Protein AF-A0A372QDY2-F1 (afdb_monomer)

Foldseek 3Di:
DVVVVVVVVVVVVVVVVPDDDDDDDDDDDPDDDPPDQFDWDADPNEIHHPDPDLVVLLVVLLVLVCVVVVVVLPDLDDLQVLLCCQAVPSLVVSLVRCLVFLDDLVSLCVSCVVVLVSSCVSVVHDPPPDPVQCCDCVRRNRPRSVVVNLVSLLVVLVVLCPDPDPSNVVLVVLLLLLCLLLLPQAALQQDDLVSLVLCSVVCRVGVSSSSSNSCVVVVNGDDDDPVCRCVRHHDDDADWLCVLCVVVVNSNLSNVQSPAPQDRGTHLCVQADPVRDGHDPLRVCVSSVHDSDDDPDPNVPSVVSSVVVSVVVVVVVVVVVVVVVVVPPPDPPPPPDDD

Radius of gyration: 28.82 Å; Cα contacts (8 Å, |Δi|>4): 268; chains: 1; bounding box: 53×80×108 Å

Mean predicted aligned error: 14.13 Å

Structure (mmCIF, N/CA/C/O backbone):
data_AF-A0A372QDY2-F1
#
_entry.id   AF-A0A372QDY2-F1
#
loop_
_atom_site.group_PDB
_atom_site.id
_atom_site.type_symbol
_atom_site.label_atom_id
_atom_site.label_alt_id
_atom_site.label_comp_id
_atom_site.label_asym_id
_atom_site.label_entity_id
_atom_site.label_seq_id
_atom_site.pdbx_PDB_ins_code
_atom_site.Cartn_x
_atom_site.Cartn_y
_atom_site.Cartn_z
_atom_site.occupancy
_atom_site.B_iso_or_equiv
_atom_site.auth_seq_id
_atom_site.auth_comp_id
_atom_site.auth_asym_id
_atom_site.auth_atom_id
_atom_site.pdbx_PDB_model_num
ATOM 1 N N . MET A 1 1 ? -15.564 9.686 -6.111 1.00 36.00 1 MET A N 1
ATOM 2 C CA . MET A 1 1 ? -16.030 10.503 -7.254 1.00 36.00 1 MET A CA 1
ATOM 3 C C . MET A 1 1 ? -15.738 11.992 -7.037 1.00 36.00 1 MET A C 1
ATOM 5 O O . MET A 1 1 ? -15.218 12.622 -7.943 1.00 36.00 1 MET A O 1
ATOM 9 N N . GLU A 1 2 ? -15.960 12.540 -5.837 1.00 33.31 2 GLU A N 1
ATOM 10 C CA . GLU A 1 2 ? -15.729 13.972 -5.541 1.00 33.31 2 GLU A CA 1
ATOM 11 C C . GLU A 1 2 ? -14.251 14.390 -5.441 1.00 33.31 2 GLU A C 1
ATOM 13 O O . GLU A 1 2 ? -13.897 15.482 -5.861 1.00 33.31 2 GLU A O 1
ATOM 18 N N . VAL A 1 3 ? -13.354 13.509 -4.982 1.00 36.38 3 VAL A N 1
ATOM 19 C CA . VAL A 1 3 ? -11.916 13.829 -4.813 1.00 36.38 3 VAL A CA 1
ATOM 20 C C . VAL A 1 3 ? -11.204 14.160 -6.136 1.00 36.38 3 VAL A C 1
ATOM 22 O O . VAL A 1 3 ? -10.220 14.890 -6.143 1.00 36.38 3 VAL A O 1
ATOM 25 N N . LEU A 1 4 ? -11.697 13.647 -7.265 1.00 37.78 4 LEU A N 1
ATOM 26 C CA . LEU A 1 4 ? -11.090 13.884 -8.580 1.00 37.78 4 LEU A CA 1
ATOM 27 C C . LEU A 1 4 ? -11.603 15.156 -9.254 1.00 37.78 4 LEU A C 1
ATOM 29 O O . LEU A 1 4 ? -10.812 15.821 -9.911 1.00 37.78 4 LEU A O 1
ATOM 33 N N . LYS A 1 5 ? -12.859 15.553 -8.995 1.00 36.62 5 LYS A N 1
ATOM 34 C CA . LYS A 1 5 ? -13.378 16.874 -9.391 1.00 36.62 5 LYS A CA 1
ATOM 35 C C . LYS A 1 5 ? -12.567 18.012 -8.755 1.00 36.62 5 LYS A C 1
ATOM 37 O O . LYS A 1 5 ? -12.395 19.066 -9.348 1.00 36.62 5 LYS A O 1
ATOM 42 N N . VAL A 1 6 ? -12.013 17.781 -7.561 1.00 44.03 6 VAL A N 1
ATOM 43 C CA . VAL A 1 6 ? -11.164 18.761 -6.862 1.00 44.03 6 VAL A CA 1
ATOM 44 C C . VAL A 1 6 ? -9.790 18.926 -7.519 1.00 44.03 6 VAL A C 1
ATOM 46 O O . VAL A 1 6 ? -9.275 20.037 -7.550 1.00 44.03 6 VAL A O 1
ATOM 49 N N . LEU A 1 7 ? -9.197 17.862 -8.074 1.00 37.62 7 LEU A N 1
ATOM 50 C CA . LEU A 1 7 ? -7.920 17.979 -8.795 1.00 37.62 7 LEU A CA 1
ATOM 51 C C . LEU A 1 7 ? -8.075 18.740 -10.119 1.00 37.62 7 LEU A C 1
ATOM 53 O O . LEU A 1 7 ? -7.146 19.421 -10.537 1.00 37.62 7 LEU A O 1
ATOM 57 N N . GLU A 1 8 ? -9.250 18.658 -10.740 1.00 36.97 8 GLU A N 1
ATOM 58 C CA . GLU A 1 8 ? -9.595 19.401 -11.955 1.00 36.97 8 GLU A CA 1
ATOM 59 C C . GLU A 1 8 ? -9.795 20.902 -11.662 1.00 36.97 8 GLU A C 1
ATOM 61 O O . GLU A 1 8 ? -9.267 21.748 -12.378 1.00 36.97 8 GLU A O 1
ATOM 66 N N . ASN A 1 9 ? -10.435 21.246 -10.535 1.00 35.06 9 ASN A N 1
ATOM 67 C CA . ASN A 1 9 ? -10.623 22.643 -10.116 1.00 35.06 9 ASN A CA 1
ATOM 68 C C . ASN A 1 9 ? -9.312 23.363 -9.750 1.00 35.06 9 ASN A C 1
ATOM 70 O O . ASN A 1 9 ? -9.185 24.552 -10.023 1.00 35.06 9 ASN A O 1
ATOM 74 N N . ILE A 1 10 ? -8.330 22.657 -9.176 1.00 41.69 10 ILE A N 1
ATOM 75 C CA . ILE A 1 10 ? -7.024 23.248 -8.820 1.00 41.69 10 ILE A CA 1
ATOM 76 C C . ILE A 1 10 ? -6.205 23.606 -10.072 1.00 41.69 10 ILE A C 1
ATOM 78 O O . ILE A 1 10 ? -5.430 24.558 -10.042 1.00 41.69 10 ILE A O 1
ATOM 82 N N . ASN A 1 11 ? -6.374 22.876 -11.179 1.00 37.31 11 ASN A N 1
ATOM 83 C CA . ASN A 1 11 ? -5.703 23.218 -12.435 1.00 37.31 11 ASN A CA 1
ATOM 84 C C . ASN A 1 11 ? -6.363 24.426 -13.119 1.00 37.31 11 ASN A C 1
ATOM 86 O O . ASN A 1 11 ? -5.655 25.322 -13.564 1.00 37.31 11 ASN A O 1
ATOM 90 N N . ASN A 1 12 ? -7.696 24.508 -13.103 1.00 35.00 12 ASN A N 1
ATOM 91 C CA . ASN A 1 12 ? -8.427 25.620 -13.722 1.00 35.00 12 ASN A CA 1
ATOM 92 C C . ASN A 1 12 ? -8.215 26.973 -13.008 1.00 35.00 12 ASN A C 1
ATOM 94 O O . ASN A 1 12 ? -8.247 28.016 -13.656 1.00 35.00 12 ASN A O 1
ATOM 98 N N . GLU A 1 13 ? -7.969 26.986 -11.691 1.00 36.56 13 GLU A N 1
ATOM 99 C CA . GLU A 1 13 ? -7.609 28.221 -10.965 1.00 36.56 13 GLU A CA 1
ATOM 100 C C . GLU A 1 13 ? -6.207 28.746 -11.323 1.00 36.56 13 GLU A C 1
ATOM 102 O O . GLU A 1 13 ? -5.966 29.947 -11.221 1.00 36.56 13 GLU A O 1
ATOM 107 N N . ASN A 1 14 ? -5.291 27.883 -11.777 1.00 37.94 14 ASN A N 1
ATOM 108 C CA . ASN A 1 14 ? -3.950 28.305 -12.191 1.00 37.94 14 ASN A CA 1
ATOM 109 C C . ASN A 1 14 ? -3.925 28.872 -13.619 1.00 37.94 14 ASN A C 1
ATOM 111 O O . ASN A 1 14 ? -3.136 29.775 -13.887 1.00 37.94 14 ASN A O 1
ATOM 115 N N . ASP A 1 15 ? -4.805 28.405 -14.508 1.00 34.81 15 ASP A N 1
ATOM 116 C CA . ASP A 1 15 ? -4.880 28.903 -15.889 1.00 34.81 15 ASP A CA 1
ATOM 117 C C . ASP A 1 15 ? -5.557 30.284 -15.981 1.00 34.81 15 ASP A C 1
ATOM 119 O O . ASP A 1 15 ? -5.163 31.117 -16.796 1.00 34.81 15 ASP A O 1
ATOM 123 N N . ASN A 1 16 ? -6.503 30.590 -15.084 1.00 30.69 16 ASN A N 1
ATOM 124 C CA . ASN A 1 16 ? -7.193 31.889 -15.059 1.00 30.69 16 ASN A CA 1
ATOM 125 C C . ASN A 1 16 ? -6.349 33.050 -14.497 1.00 30.69 16 ASN A C 1
ATOM 127 O O . ASN A 1 16 ? -6.719 34.208 -14.679 1.00 30.69 16 ASN A O 1
ATOM 131 N N . ASN A 1 17 ? -5.211 32.774 -13.852 1.00 33.31 17 ASN A N 1
ATOM 132 C CA . ASN A 1 17 ? -4.333 33.810 -13.291 1.00 33.31 17 ASN A CA 1
ATOM 133 C C . ASN A 1 17 ? -3.268 34.327 -14.278 1.00 33.31 17 ASN A C 1
ATOM 135 O O . ASN A 1 17 ? -2.552 35.268 -13.951 1.00 33.31 17 ASN A O 1
ATOM 139 N N . ASN A 1 18 ? -3.177 33.766 -15.491 1.00 31.34 18 ASN A N 1
ATOM 140 C CA . ASN A 1 18 ? -2.202 34.174 -16.513 1.00 31.34 18 ASN A CA 1
ATOM 141 C C . ASN A 1 18 ? -2.787 35.095 -17.600 1.00 31.34 18 ASN A C 1
ATOM 143 O O . ASN A 1 18 ? -2.214 35.233 -18.680 1.00 31.34 18 ASN A O 1
ATOM 147 N N . SER A 1 19 ? -3.939 35.725 -17.365 1.00 29.92 19 SER A N 1
ATOM 148 C CA . SER A 1 19 ? -4.557 36.637 -18.338 1.00 29.92 19 SER A CA 1
ATOM 149 C C . SER A 1 19 ? -5.257 37.814 -17.667 1.00 29.92 19 SER A C 1
ATOM 151 O O . SER A 1 19 ? -6.456 37.994 -17.845 1.00 29.92 19 SER A O 1
ATOM 153 N N . ILE A 1 20 ? -4.517 38.624 -16.901 1.00 29.64 20 ILE A N 1
ATOM 154 C CA . ILE A 1 20 ? -4.926 39.999 -16.578 1.00 29.64 20 ILE A CA 1
ATOM 155 C C . ILE A 1 20 ? -3.713 40.934 -16.717 1.00 29.64 20 ILE A C 1
ATOM 157 O O . ILE A 1 20 ? -2.690 40.770 -16.059 1.00 29.64 20 ILE A O 1
ATOM 161 N N . ASP A 1 21 ? -3.892 41.860 -17.652 1.00 27.62 21 ASP A N 1
ATOM 162 C CA . ASP A 1 21 ? -3.109 42.997 -18.136 1.00 27.62 21 ASP A CA 1
ATOM 163 C C . ASP A 1 21 ? -1.957 43.592 -17.302 1.00 27.62 21 ASP A C 1
ATOM 165 O O . ASP A 1 21 ? -2.091 43.985 -16.145 1.00 27.62 21 ASP A O 1
ATOM 169 N N . ASN A 1 22 ? -0.852 43.827 -18.021 1.00 32.62 22 ASN A N 1
ATOM 170 C CA . ASN A 1 22 ? 0.170 44.828 -17.719 1.00 32.62 22 ASN A CA 1
ATOM 171 C C . ASN A 1 22 ? -0.408 46.249 -17.856 1.00 32.62 22 ASN A C 1
ATOM 173 O O . ASN A 1 22 ? -0.855 46.596 -18.952 1.00 32.62 22 ASN A O 1
ATOM 177 N N . ARG A 1 23 ? -0.301 47.084 -16.808 1.00 27.11 23 ARG A N 1
ATOM 178 C CA . ARG A 1 23 ? -0.096 48.552 -16.882 1.00 27.11 23 ARG A CA 1
ATOM 179 C C . ARG A 1 23 ? 0.180 49.163 -15.494 1.00 27.11 23 ARG A C 1
ATOM 181 O O . ARG A 1 23 ? -0.669 49.117 -14.615 1.00 27.11 23 ARG A O 1
ATOM 188 N N . ASP A 1 24 ? 1.379 49.734 -15.380 1.00 28.03 24 ASP A N 1
ATOM 189 C CA . ASP A 1 24 ? 1.814 50.928 -14.632 1.00 28.03 24 ASP A CA 1
ATOM 190 C C . ASP A 1 24 ? 1.395 51.140 -13.158 1.00 28.03 24 ASP A C 1
ATOM 192 O O . ASP A 1 24 ? 0.295 51.609 -12.872 1.00 28.03 24 ASP A O 1
ATOM 196 N N . ASN A 1 25 ? 2.341 50.983 -12.219 1.00 25.52 25 ASN A N 1
ATOM 197 C CA . ASN A 1 25 ? 3.100 52.093 -11.598 1.00 25.52 25 ASN A CA 1
ATOM 198 C C . ASN A 1 25 ? 3.841 51.656 -10.319 1.00 25.52 25 ASN A C 1
ATOM 200 O O . ASN A 1 25 ? 3.307 50.939 -9.477 1.00 25.52 25 ASN A O 1
ATOM 204 N N . ASN A 1 26 ? 5.080 52.137 -10.202 1.00 30.44 26 ASN A N 1
ATOM 205 C CA . ASN A 1 26 ? 5.959 52.013 -9.042 1.00 30.44 26 ASN A CA 1
ATOM 206 C C . ASN A 1 26 ? 5.397 52.775 -7.832 1.00 30.44 26 ASN A C 1
ATOM 208 O O . ASN A 1 26 ? 4.958 53.911 -7.989 1.00 30.44 26 ASN A O 1
ATOM 212 N N . ASP A 1 27 ? 5.451 52.171 -6.646 1.00 28.36 27 ASP A N 1
ATOM 213 C CA . ASP A 1 27 ? 6.265 52.629 -5.509 1.00 28.36 27 ASP A CA 1
ATOM 214 C C . ASP A 1 27 ? 5.803 51.968 -4.197 1.00 28.36 27 ASP A C 1
ATOM 216 O O . ASP A 1 27 ? 4.614 51.782 -3.942 1.00 28.36 27 ASP A O 1
ATOM 220 N N . SER A 1 28 ? 6.794 51.707 -3.341 1.00 28.72 28 SER A N 1
ATOM 221 C CA . SER A 1 28 ? 6.749 51.298 -1.926 1.00 28.72 28 SER A CA 1
ATOM 222 C C . SER A 1 28 ? 6.390 49.844 -1.561 1.00 28.72 28 SER A C 1
ATOM 224 O O . SER A 1 28 ? 5.331 49.318 -1.880 1.00 28.72 28 SER A O 1
ATOM 226 N N . ASP A 1 29 ? 7.322 49.275 -0.785 1.00 27.81 29 ASP A N 1
ATOM 227 C CA . ASP A 1 29 ? 7.209 48.133 0.132 1.00 27.81 29 ASP A CA 1
ATOM 228 C C . ASP A 1 29 ? 7.554 46.735 -0.417 1.00 27.81 29 ASP A C 1
ATOM 230 O O . ASP A 1 29 ? 6.773 45.784 -0.385 1.00 27.81 29 ASP A O 1
ATOM 234 N N . GLU A 1 30 ? 8.825 46.574 -0.811 1.00 32.16 30 GLU A N 1
ATOM 235 C CA . GLU A 1 30 ? 9.528 45.285 -0.721 1.00 32.16 30 GLU A CA 1
ATOM 236 C C . GLU A 1 30 ? 9.701 44.884 0.758 1.00 32.16 30 GLU A C 1
ATOM 238 O O . GLU A 1 30 ? 10.777 45.018 1.341 1.00 32.16 30 GLU A O 1
ATOM 243 N N . GLU A 1 31 ? 8.648 44.360 1.387 1.00 30.73 31 GLU A N 1
ATOM 244 C CA . GLU A 1 31 ? 8.760 43.711 2.694 1.00 30.73 31 GLU A CA 1
ATOM 245 C C . GLU A 1 31 ? 8.265 42.258 2.635 1.00 30.73 31 GLU A C 1
ATOM 247 O O . GLU A 1 31 ? 7.088 41.945 2.757 1.00 30.73 31 GLU A O 1
ATOM 252 N N . ASN A 1 32 ? 9.226 41.351 2.427 1.00 35.34 32 ASN A N 1
ATOM 253 C CA . ASN A 1 32 ? 9.264 39.986 2.963 1.00 35.34 32 ASN A CA 1
ATOM 254 C C . ASN A 1 32 ? 7.942 39.198 3.041 1.00 35.34 32 ASN A C 1
ATOM 256 O O . ASN A 1 32 ? 7.563 38.747 4.120 1.00 35.34 32 ASN A O 1
ATOM 260 N N . ASP A 1 33 ? 7.348 38.843 1.901 1.00 33.81 33 ASP A N 1
ATOM 261 C CA . ASP A 1 33 ? 6.345 37.772 1.861 1.00 33.81 33 ASP A CA 1
ATOM 262 C C . ASP A 1 33 ? 6.901 36.512 1.190 1.00 33.81 33 ASP A C 1
ATOM 264 O O . ASP A 1 33 ? 6.526 36.069 0.103 1.00 33.81 33 ASP A O 1
ATOM 268 N N . LYS A 1 34 ? 7.823 35.862 1.909 1.00 35.59 34 LYS A N 1
ATOM 269 C CA . LYS A 1 34 ? 8.139 34.445 1.702 1.00 35.59 34 LYS A CA 1
ATOM 270 C C . LYS A 1 34 ? 6.960 33.622 2.231 1.00 35.59 34 LYS A C 1
ATOM 272 O O . LYS A 1 34 ? 7.060 32.964 3.266 1.00 35.59 34 LYS A O 1
ATOM 277 N N . ILE A 1 35 ? 5.829 33.695 1.528 1.00 37.72 35 ILE A N 1
ATOM 278 C CA . ILE A 1 35 ? 4.586 33.001 1.863 1.00 37.72 35 ILE A CA 1
ATOM 279 C C . ILE A 1 35 ? 4.891 31.507 1.998 1.00 37.72 35 ILE A C 1
ATOM 281 O O . ILE A 1 35 ? 5.307 30.812 1.071 1.00 37.72 35 ILE A O 1
ATOM 285 N N . SER A 1 36 ? 4.736 31.024 3.225 1.00 38.69 36 SER A N 1
ATOM 286 C CA . SER A 1 36 ? 4.994 29.655 3.648 1.00 38.69 36 SER A CA 1
ATOM 287 C C . SER A 1 36 ? 4.149 28.662 2.838 1.00 38.69 36 SER A C 1
ATOM 289 O O . SER A 1 36 ? 2.954 28.496 3.086 1.00 38.69 36 SER A O 1
ATOM 291 N N . TYR A 1 37 ? 4.771 27.957 1.886 1.00 46.09 37 TYR A N 1
ATOM 292 C CA . TYR A 1 37 ? 4.180 26.889 1.057 1.00 46.09 37 TYR A CA 1
ATOM 293 C C . TYR A 1 37 ? 3.819 25.610 1.854 1.00 46.09 37 TYR A C 1
ATOM 295 O O . TYR A 1 37 ? 4.140 24.487 1.464 1.00 46.09 37 TYR A O 1
ATOM 303 N N . ASN A 1 38 ? 3.158 25.739 3.005 1.00 57.06 38 ASN A N 1
ATOM 304 C CA . ASN A 1 38 ? 2.716 24.610 3.831 1.00 57.06 38 ASN A CA 1
ATOM 305 C C . ASN A 1 38 ? 1.241 24.730 4.242 1.00 57.06 38 ASN A C 1
ATOM 307 O O . ASN A 1 38 ? 0.842 24.227 5.294 1.00 57.06 38 ASN A O 1
ATOM 311 N N . LYS A 1 39 ? 0.424 25.405 3.424 1.00 69.62 39 LYS A N 1
ATOM 312 C CA . LYS A 1 39 ? -1.024 25.487 3.628 1.00 69.62 39 LYS A CA 1
ATOM 313 C C . LYS A 1 39 ? -1.660 24.152 3.237 1.00 69.62 39 LYS A C 1
ATOM 315 O O . LYS A 1 39 ? -1.477 23.663 2.125 1.00 69.62 39 LYS A O 1
ATOM 320 N N . GLU A 1 40 ? -2.367 23.535 4.178 1.00 74.69 40 GLU A N 1
ATOM 321 C CA . GLU A 1 40 ? -3.131 22.314 3.924 1.00 74.69 40 GLU A CA 1
ATOM 322 C C . GLU A 1 40 ? -4.592 22.666 3.679 1.00 74.69 40 GLU A C 1
ATOM 324 O O . GLU A 1 40 ? -5.195 23.429 4.435 1.00 74.69 40 GLU A O 1
ATOM 329 N N . ILE A 1 41 ? -5.174 22.067 2.651 1.00 80.19 41 ILE A N 1
ATOM 330 C CA . ILE A 1 41 ? -6.581 22.230 2.311 1.00 80.19 41 ILE A CA 1
ATOM 331 C C . ILE A 1 41 ? -7.335 21.052 2.915 1.00 80.19 41 ILE A C 1
ATOM 333 O O . ILE A 1 41 ? -6.995 19.888 2.690 1.00 80.19 41 ILE A O 1
ATOM 337 N N . ARG A 1 42 ? -8.363 21.341 3.713 1.00 81.94 42 ARG A N 1
ATOM 338 C CA . ARG A 1 42 ? -9.278 20.320 4.223 1.00 81.94 42 ARG A CA 1
ATOM 339 C C . ARG A 1 42 ? -10.498 20.272 3.320 1.00 81.94 42 ARG A C 1
ATOM 341 O O . ARG A 1 42 ? -11.204 21.264 3.203 1.00 81.94 42 ARG A O 1
ATOM 348 N N . TYR A 1 43 ? -10.786 19.105 2.764 1.00 79.38 43 TYR A N 1
ATOM 349 C CA . TYR A 1 43 ? -11.973 18.886 1.949 1.00 79.38 43 TYR A CA 1
ATOM 350 C C . TYR A 1 43 ? -12.630 17.564 2.339 1.00 79.38 43 TYR A C 1
ATOM 352 O O . TYR A 1 43 ? -11.968 16.527 2.378 1.00 79.38 43 TYR A O 1
ATOM 360 N N . LEU A 1 44 ? -13.914 17.618 2.711 1.00 79.38 44 LEU A N 1
ATOM 361 C CA . LEU A 1 44 ? -14.715 16.467 3.162 1.00 79.38 44 LEU A CA 1
ATOM 362 C C . LEU A 1 44 ? -14.035 15.608 4.249 1.00 79.38 44 LEU A C 1
ATOM 364 O O . LEU A 1 44 ? -14.149 14.393 4.285 1.00 79.38 44 LEU A O 1
ATOM 368 N N . GLY A 1 45 ? -13.270 16.230 5.150 1.00 69.38 45 GLY A N 1
ATOM 369 C CA . GLY A 1 45 ? -12.544 15.504 6.201 1.00 69.38 45 GLY A CA 1
ATOM 370 C C . GLY A 1 45 ? -11.244 14.822 5.750 1.00 69.38 45 GLY A C 1
ATOM 371 O O . GLY A 1 45 ? -10.500 14.348 6.608 1.00 69.38 45 GLY A O 1
ATOM 372 N N . CYS A 1 46 ? -10.921 14.855 4.457 1.00 71.56 46 CYS A N 1
ATOM 373 C CA . CYS A 1 46 ? -9.594 14.557 3.928 1.00 71.56 46 CYS A CA 1
ATOM 374 C C . CYS A 1 46 ? -8.715 15.816 3.954 1.00 71.56 46 CYS A C 1
ATOM 376 O O . CYS A 1 46 ? -9.208 16.943 3.870 1.00 71.56 46 CYS A O 1
ATOM 378 N N . TYR A 1 47 ? -7.403 15.625 4.086 1.00 74.81 47 TYR A N 1
ATOM 379 C CA . TYR A 1 47 ? -6.428 16.713 4.122 1.00 74.81 47 TYR A CA 1
ATOM 380 C C . TYR A 1 47 ? -5.472 16.585 2.945 1.00 74.81 47 TYR A C 1
ATOM 382 O O . TYR A 1 47 ? -4.850 15.539 2.765 1.00 74.81 47 TYR A O 1
ATOM 390 N N . PHE A 1 48 ? -5.343 17.667 2.191 1.00 74.06 48 PHE A N 1
ATOM 391 C CA . PHE A 1 48 ? -4.493 17.777 1.019 1.00 74.06 48 PHE A CA 1
ATOM 392 C C . PHE A 1 48 ? -3.389 18.785 1.299 1.00 74.06 48 PHE A C 1
ATOM 394 O O . PHE A 1 48 ? -3.624 19.852 1.863 1.00 74.06 48 PHE A O 1
ATOM 401 N N . SER A 1 49 ? -2.169 18.432 0.931 1.00 74.44 49 SER A N 1
ATOM 402 C CA . SER A 1 49 ? -0.998 19.269 1.137 1.00 74.44 49 SER A CA 1
ATOM 403 C C . SER A 1 49 ? -0.048 19.085 -0.033 1.00 74.44 49 SER A C 1
ATOM 405 O O . SER A 1 49 ? 0.139 17.961 -0.496 1.00 74.44 49 SER A O 1
ATOM 407 N N . SER A 1 50 ? 0.567 20.180 -0.488 1.00 67.69 50 SER A N 1
ATOM 408 C CA . SER A 1 50 ? 1.564 20.144 -1.570 1.00 67.69 50 SER A CA 1
ATOM 409 C C . SER A 1 50 ? 2.742 19.219 -1.216 1.00 67.69 50 SER A C 1
ATOM 411 O O . SER A 1 50 ? 3.233 18.458 -2.046 1.00 67.69 50 SER A O 1
ATOM 413 N N . SER A 1 51 ? 3.113 19.165 0.069 1.00 64.56 51 SER A N 1
ATOM 414 C CA . SER A 1 51 ? 4.031 18.155 0.601 1.00 64.56 51 SER A CA 1
ATOM 415 C C . SER A 1 51 ? 3.273 16.978 1.228 1.00 64.56 51 SER A C 1
ATOM 417 O O . SER A 1 51 ? 2.563 17.143 2.221 1.00 64.56 51 SER A O 1
ATOM 419 N N . ASN A 1 52 ? 3.426 15.757 0.699 1.00 64.88 52 ASN A N 1
ATOM 420 C CA . ASN A 1 52 ? 2.820 14.559 1.299 1.00 64.88 52 ASN A CA 1
ATOM 421 C C . ASN A 1 52 ? 3.528 14.190 2.616 1.00 64.88 52 ASN A C 1
ATOM 423 O O . ASN A 1 52 ? 4.504 13.436 2.645 1.00 64.88 52 ASN A O 1
ATOM 427 N N . SER A 1 53 ? 3.043 14.717 3.740 1.00 73.56 53 SER A N 1
ATOM 428 C CA . SER A 1 53 ? 3.635 14.443 5.050 1.00 73.56 53 SER A CA 1
ATOM 429 C C . SER A 1 53 ? 3.003 13.214 5.716 1.00 73.56 53 SER A C 1
ATOM 431 O O . SER A 1 53 ? 2.197 13.315 6.642 1.00 73.56 53 SER A O 1
ATOM 433 N N . ARG A 1 54 ? 3.443 12.010 5.314 1.00 80.62 54 ARG A N 1
ATOM 434 C CA . ARG A 1 54 ? 3.035 10.716 5.919 1.00 80.62 54 ARG A CA 1
ATOM 435 C C . ARG A 1 54 ? 2.993 10.759 7.453 1.00 80.62 54 ARG A C 1
ATOM 437 O O . ARG A 1 54 ? 2.035 10.298 8.070 1.00 80.62 54 ARG A O 1
ATOM 444 N N . LYS A 1 55 ? 4.012 11.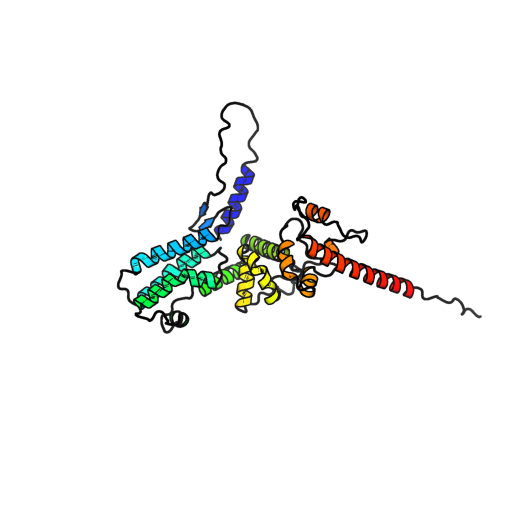365 8.077 1.00 84.12 55 LYS A N 1
ATOM 445 C CA . LYS A 1 55 ? 4.118 11.534 9.540 1.00 84.12 55 LYS A CA 1
ATOM 446 C C . LYS A 1 55 ? 2.924 12.291 10.135 1.00 84.12 55 LYS A C 1
ATOM 448 O O . LYS A 1 55 ? 2.433 11.921 11.200 1.00 84.12 55 LYS A O 1
ATOM 453 N N . ARG A 1 56 ? 2.446 13.336 9.457 1.00 84.38 56 ARG A N 1
ATOM 454 C CA . ARG A 1 56 ? 1.325 14.169 9.907 1.00 84.38 56 ARG A CA 1
ATOM 455 C C . ARG A 1 56 ? 0.013 13.397 9.817 1.00 84.38 56 ARG A C 1
ATOM 457 O O . ARG A 1 56 ? -0.757 13.406 10.773 1.00 84.38 56 ARG A O 1
ATOM 464 N N . SER A 1 57 ? -0.199 12.656 8.733 1.00 83.62 57 SER A N 1
ATOM 465 C CA . SER A 1 57 ? -1.380 11.801 8.572 1.00 83.62 57 SER A CA 1
ATOM 466 C C . SER A 1 57 ? -1.415 10.664 9.602 1.00 83.62 57 SER A C 1
ATOM 468 O O . SER A 1 57 ? -2.447 10.434 10.226 1.00 83.62 57 SER A O 1
ATOM 470 N N . ILE A 1 58 ? -0.267 10.046 9.907 1.00 88.88 58 ILE A N 1
ATOM 471 C CA . ILE A 1 58 ? -0.141 9.082 11.016 1.00 88.88 58 ILE A CA 1
ATOM 472 C C . ILE A 1 58 ? -0.501 9.738 12.358 1.00 88.88 58 ILE A C 1
ATOM 474 O O . ILE A 1 58 ? -1.261 9.168 13.140 1.00 88.88 58 ILE A O 1
ATOM 478 N N . LYS A 1 59 ? 0.001 10.952 12.634 1.00 90.38 59 LYS A N 1
ATOM 479 C CA . LYS A 1 59 ? -0.341 11.703 13.856 1.00 90.38 59 LYS A CA 1
ATOM 480 C C . LYS A 1 59 ? -1.845 11.991 13.946 1.00 90.38 59 LYS A C 1
ATOM 482 O O . LYS A 1 59 ? -2.416 11.891 15.025 1.00 90.38 59 LYS A O 1
ATOM 487 N N . ARG A 1 60 ? -2.507 12.296 12.827 1.00 88.56 60 ARG A N 1
ATOM 488 C CA . ARG A 1 60 ? -3.965 12.499 12.782 1.00 88.56 60 ARG A CA 1
ATOM 489 C C . ARG A 1 60 ? -4.734 11.237 13.146 1.00 88.56 60 ARG A C 1
ATOM 491 O O . ARG A 1 60 ? -5.628 11.315 13.982 1.00 88.56 60 ARG A O 1
ATOM 498 N N . ILE A 1 61 ? -4.368 10.091 12.572 1.00 91.12 61 ILE A N 1
ATOM 499 C CA . ILE A 1 61 ? -5.005 8.809 12.904 1.00 91.12 61 ILE A CA 1
ATOM 500 C C . ILE A 1 61 ? -4.832 8.506 14.394 1.00 91.12 61 ILE A C 1
ATOM 502 O O . ILE A 1 61 ? -5.810 8.186 15.064 1.00 91.12 61 ILE A O 1
ATOM 506 N N . LYS A 1 62 ? -3.625 8.707 14.943 1.00 94.00 62 LYS A N 1
ATOM 507 C CA . LYS A 1 62 ? -3.381 8.574 16.389 1.00 94.00 62 LYS A CA 1
ATOM 508 C C . LYS A 1 62 ? -4.312 9.464 17.210 1.00 94.00 62 LYS A C 1
ATOM 510 O O . LYS A 1 62 ? -4.961 8.969 18.122 1.00 94.00 62 LYS A O 1
ATOM 515 N N . ASN A 1 63 ? -4.457 10.735 16.838 1.00 93.25 63 ASN A N 1
ATOM 516 C CA . ASN A 1 63 ? -5.356 11.657 17.532 1.00 93.25 63 ASN A CA 1
ATOM 517 C C . ASN A 1 63 ? -6.831 11.224 17.447 1.00 93.25 63 ASN A C 1
ATOM 519 O O . ASN A 1 63 ? -7.570 11.403 18.411 1.00 93.25 63 ASN A O 1
ATOM 523 N N . ILE A 1 64 ? -7.281 10.676 16.312 1.00 92.56 64 ILE A N 1
ATOM 524 C CA . ILE A 1 64 ? -8.650 10.153 16.152 1.00 92.56 64 ILE A CA 1
ATOM 525 C C . ILE A 1 64 ? -8.870 8.965 17.090 1.00 92.56 64 ILE A C 1
ATOM 527 O O . ILE A 1 64 ? -9.866 8.933 17.813 1.00 92.56 64 ILE A O 1
ATOM 531 N N . ILE A 1 65 ? -7.921 8.026 17.111 1.00 94.31 65 ILE A N 1
ATOM 532 C CA . ILE A 1 65 ? -7.959 6.854 17.987 1.00 94.31 65 ILE A CA 1
ATOM 533 C C . ILE A 1 65 ? -7.959 7.294 19.456 1.00 94.31 65 ILE A C 1
ATOM 535 O O . ILE A 1 65 ? -8.824 6.879 20.217 1.00 94.31 65 ILE A O 1
ATOM 539 N N . GLU A 1 66 ? -7.058 8.184 19.867 1.00 94.75 66 GLU A N 1
ATOM 540 C CA . GLU A 1 66 ? -6.991 8.665 21.252 1.00 94.75 66 GLU A CA 1
ATOM 541 C C . GLU A 1 66 ? -8.269 9.386 21.688 1.00 94.75 66 GLU A C 1
ATOM 543 O O . GLU A 1 66 ? -8.806 9.091 22.756 1.00 94.75 66 GLU A O 1
ATOM 548 N N . LYS A 1 67 ? -8.811 10.274 20.844 1.00 94.38 67 LYS A N 1
ATOM 549 C CA . LYS A 1 67 ? -10.084 10.958 21.117 1.00 94.38 67 LYS A CA 1
ATOM 550 C C . LYS A 1 67 ? -11.243 9.980 21.291 1.00 94.38 67 LYS A C 1
ATOM 552 O O . LYS A 1 67 ? -12.115 10.229 22.116 1.00 94.38 67 LYS A O 1
ATOM 557 N N . PHE A 1 68 ? -11.246 8.878 20.543 1.00 93.69 68 PHE A N 1
ATOM 558 C CA . PHE A 1 68 ? -12.251 7.827 20.673 1.00 93.69 68 PHE A CA 1
ATOM 559 C C . PHE A 1 68 ? -12.061 6.984 21.944 1.00 93.69 68 PHE A C 1
ATOM 561 O O . PHE A 1 68 ? -13.032 6.681 22.632 1.00 93.69 68 PHE A O 1
ATOM 568 N N . LEU A 1 69 ? -10.819 6.634 22.297 1.00 92.75 69 LEU A N 1
ATOM 569 C CA . LEU A 1 69 ? -10.525 5.769 23.446 1.00 92.75 69 LEU A CA 1
ATOM 570 C C . LEU A 1 69 ? -10.646 6.488 24.799 1.00 92.75 69 LEU A C 1
ATOM 572 O O . LEU A 1 69 ? -11.027 5.860 25.785 1.00 92.75 69 LEU A O 1
ATOM 576 N N . ASN A 1 70 ? -10.339 7.786 24.875 1.00 92.44 70 ASN A N 1
ATOM 577 C CA . ASN A 1 70 ? -10.380 8.566 26.119 1.00 92.44 70 ASN A CA 1
ATOM 578 C C . ASN A 1 70 ? -11.713 8.479 26.892 1.00 92.44 70 ASN A C 1
ATOM 580 O O . ASN A 1 70 ? -11.665 8.186 28.089 1.00 92.44 70 ASN A O 1
ATOM 584 N N . PRO A 1 71 ? -12.893 8.680 26.271 1.00 91.31 71 PRO A N 1
ATOM 585 C CA . PRO A 1 71 ? -14.168 8.538 26.975 1.00 91.31 71 PRO A CA 1
ATOM 586 C C . PRO A 1 71 ? -14.496 7.084 27.338 1.00 91.31 71 PRO A C 1
ATOM 588 O O . PRO A 1 71 ? -15.197 6.853 28.317 1.00 91.31 71 PRO A O 1
ATOM 591 N N . ILE A 1 72 ? -13.999 6.106 26.575 1.00 89.94 72 ILE A N 1
ATOM 592 C CA . ILE A 1 72 ? -14.272 4.677 26.789 1.00 89.94 72 ILE A CA 1
ATOM 593 C C . ILE A 1 72 ? -13.472 4.136 27.976 1.00 89.94 72 ILE A C 1
ATOM 595 O O . ILE A 1 72 ? -14.000 3.366 28.767 1.00 89.94 72 ILE A O 1
ATOM 599 N N . ARG A 1 73 ? -12.220 4.581 28.150 1.00 88.12 73 ARG A N 1
ATOM 600 C CA . ARG A 1 73 ? -11.302 4.110 29.205 1.00 88.12 73 ARG A CA 1
ATOM 601 C C . ARG A 1 73 ? -11.863 4.170 30.623 1.00 88.12 73 ARG A C 1
ATOM 603 O O . ARG A 1 73 ? -11.449 3.379 31.459 1.00 88.12 73 ARG A O 1
ATOM 610 N N . ARG A 1 74 ? -12.743 5.132 30.904 1.00 85.94 74 ARG A N 1
ATOM 611 C CA . ARG A 1 74 ? -13.318 5.354 32.240 1.00 85.94 74 ARG A CA 1
ATOM 612 C C . ARG A 1 74 ? -14.726 4.778 32.395 1.00 85.94 74 ARG A C 1
ATOM 614 O O . ARG A 1 74 ? -15.287 4.869 33.479 1.00 85.94 74 ARG A O 1
ATOM 621 N N . LYS A 1 75 ? -15.321 4.243 31.326 1.00 86.44 75 LYS A N 1
ATOM 622 C CA . LYS A 1 75 ? -16.702 3.755 31.330 1.00 86.44 75 LYS A CA 1
ATOM 623 C C . LYS A 1 75 ? -16.734 2.238 31.458 1.00 86.44 75 LYS A C 1
ATOM 625 O O . LYS A 1 75 ? -15.974 1.539 30.795 1.00 86.44 75 LYS A O 1
ATOM 630 N N . HIS A 1 76 ? -17.674 1.736 32.252 1.00 82.88 76 HIS A N 1
ATOM 631 C CA . HIS A 1 76 ? -18.024 0.321 32.250 1.00 82.88 76 HIS A CA 1
ATOM 632 C C . HIS A 1 76 ? -18.878 0.032 31.014 1.00 82.88 76 HIS A C 1
ATOM 634 O O . HIS A 1 76 ? -20.024 0.465 30.926 1.00 82.88 76 HIS A O 1
ATOM 640 N N . ILE A 1 77 ? -18.291 -0.650 30.032 1.00 87.50 77 ILE A N 1
ATOM 641 C CA . ILE A 1 77 ? -18.945 -1.016 28.774 1.00 87.50 77 ILE A CA 1
ATOM 642 C C . ILE A 1 77 ? -18.882 -2.532 28.640 1.00 87.50 77 ILE A C 1
ATOM 644 O O . ILE A 1 77 ? -17.845 -3.139 28.892 1.00 87.50 77 ILE A O 1
ATOM 648 N N . THR A 1 78 ? -19.986 -3.151 28.232 1.00 88.69 78 THR A N 1
ATOM 649 C CA . THR A 1 78 ? -20.008 -4.593 27.967 1.00 88.69 78 THR A CA 1
ATOM 650 C C . THR A 1 78 ? -19.164 -4.938 26.738 1.00 88.69 78 THR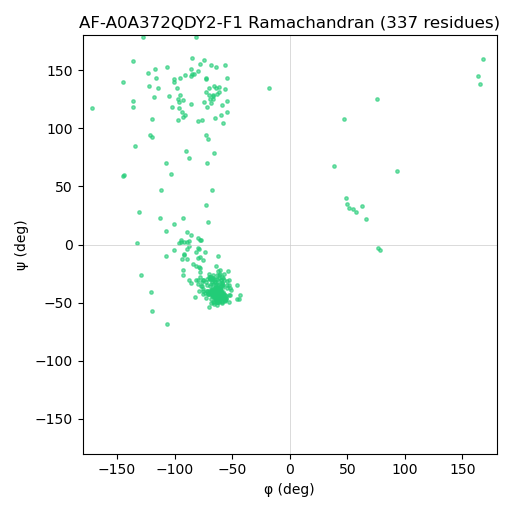 A C 1
ATOM 652 O O . THR A 1 78 ? -19.095 -4.155 25.787 1.00 88.69 78 THR A O 1
ATOM 655 N N . VAL A 1 79 ? -18.667 -6.167 26.694 1.00 87.88 79 VAL A N 1
ATOM 656 C CA . VAL A 1 79 ? -17.848 -6.714 25.603 1.00 87.88 79 VAL A CA 1
ATOM 657 C C . VAL A 1 79 ? -18.496 -6.558 24.209 1.00 87.88 79 VAL A C 1
ATOM 659 O O . VAL A 1 79 ? -17.838 -6.107 23.273 1.00 87.88 79 VAL A O 1
ATOM 662 N N . GLY A 1 80 ? -19.800 -6.824 24.068 1.00 89.00 80 GLY A N 1
ATOM 663 C CA . GLY A 1 80 ? -20.503 -6.667 22.783 1.00 89.00 80 GLY A CA 1
ATOM 664 C C . GLY A 1 80 ? -20.576 -5.213 22.298 1.00 89.00 80 GLY A C 1
ATOM 665 O O . GLY A 1 80 ? -20.241 -4.912 21.154 1.00 89.00 80 GLY A O 1
ATOM 666 N N . HIS A 1 81 ? -20.935 -4.280 23.188 1.00 91.38 81 HIS A N 1
ATOM 667 C CA . HIS A 1 81 ? -20.989 -2.851 22.860 1.00 91.38 81 HIS A CA 1
ATOM 668 C C . HIS A 1 81 ? -19.627 -2.284 22.426 1.00 91.38 81 HIS A C 1
ATOM 670 O O . HIS A 1 81 ? -19.581 -1.468 21.505 1.00 91.38 81 HIS A O 1
ATOM 676 N N . ILE A 1 82 ? -18.512 -2.703 23.043 1.00 91.50 82 ILE A N 1
ATOM 677 C CA . ILE A 1 82 ? -17.185 -2.225 22.623 1.00 91.50 82 ILE A CA 1
ATOM 678 C C . ILE A 1 82 ? -16.788 -2.780 21.250 1.00 91.50 82 ILE A C 1
ATOM 680 O O . ILE A 1 82 ? -16.286 -2.016 20.426 1.00 91.50 82 ILE A O 1
ATOM 684 N N . ALA A 1 83 ? -17.063 -4.059 20.971 1.00 92.12 83 ALA A N 1
ATOM 685 C CA . ALA A 1 83 ? -16.816 -4.651 19.657 1.00 92.12 83 ALA A CA 1
ATOM 686 C C . ALA A 1 83 ? -17.616 -3.920 18.564 1.00 92.12 83 ALA A C 1
ATOM 688 O O . ALA A 1 83 ? -17.048 -3.496 17.556 1.00 92.12 83 ALA A O 1
ATOM 689 N N . TYR A 1 84 ? -18.901 -3.654 18.821 1.00 93.25 84 TYR A N 1
ATOM 690 C CA . TYR A 1 84 ? -19.757 -2.885 17.919 1.00 93.25 84 TYR A CA 1
ATOM 691 C C . TYR A 1 84 ? -19.213 -1.474 17.656 1.00 93.25 84 TYR A C 1
ATOM 693 O O . TYR A 1 84 ? -19.061 -1.068 16.504 1.00 93.25 84 TYR A O 1
ATOM 701 N N . LEU A 1 85 ? -18.867 -0.727 18.712 1.00 93.06 85 LEU A N 1
ATOM 702 C CA . LEU A 1 85 ? -18.330 0.630 18.585 1.00 93.06 85 LEU A CA 1
ATOM 703 C C . LEU A 1 85 ? -17.002 0.658 17.814 1.00 93.06 85 LEU A C 1
ATOM 705 O O . LEU A 1 85 ? -16.763 1.571 17.023 1.00 93.06 85 LEU A O 1
ATOM 709 N N . ILE A 1 86 ? -16.130 -0.329 18.018 1.00 93.06 86 ILE A N 1
ATOM 710 C CA . ILE A 1 86 ? -14.874 -0.417 17.271 1.00 93.06 86 ILE A CA 1
ATOM 711 C C . ILE A 1 86 ? -15.157 -0.668 15.788 1.00 93.06 86 ILE A C 1
ATOM 713 O O . ILE A 1 86 ? -14.677 0.099 14.952 1.00 93.06 86 ILE A O 1
ATOM 717 N N . ASN A 1 87 ? -15.971 -1.673 15.468 1.00 93.31 87 ASN A N 1
ATOM 718 C CA . ASN A 1 87 ? -16.242 -2.078 14.089 1.00 93.31 87 ASN A CA 1
ATOM 719 C C . ASN A 1 87 ? -17.003 -1.011 13.300 1.00 93.31 87 ASN A C 1
ATOM 721 O O . ASN A 1 87 ? -16.583 -0.629 12.208 1.00 93.31 87 ASN A O 1
ATOM 725 N N . HIS A 1 88 ? -18.090 -0.488 13.866 1.00 91.69 88 HIS A N 1
ATOM 726 C CA . HIS A 1 88 ? -19.006 0.401 13.154 1.00 91.69 88 HIS A CA 1
ATOM 727 C C . HIS A 1 88 ? -18.709 1.891 13.340 1.00 91.69 88 HIS A C 1
ATOM 729 O O . HIS A 1 88 ? -19.260 2.707 12.610 1.00 91.69 88 HIS A O 1
ATOM 735 N N . VAL A 1 89 ? -17.850 2.291 14.285 1.00 92.56 89 VAL A N 1
ATOM 736 C CA . VAL A 1 89 ? -17.530 3.716 14.490 1.00 92.56 89 VAL A CA 1
ATOM 737 C C . VAL A 1 89 ? -16.051 3.994 14.284 1.00 92.56 89 VAL A C 1
ATOM 739 O O . VAL A 1 89 ? -15.702 4.843 13.462 1.00 92.56 89 VAL A O 1
ATOM 742 N N . LEU A 1 90 ? -15.169 3.316 15.021 1.00 93.50 90 LEU A N 1
ATOM 743 C CA . LEU A 1 90 ? -13.741 3.630 14.968 1.00 93.50 90 LEU A CA 1
ATOM 744 C C . LEU A 1 90 ? -13.119 3.218 13.633 1.00 93.50 90 LEU A C 1
ATOM 746 O O . LEU A 1 90 ? -12.494 4.052 12.978 1.00 93.50 90 LEU A O 1
ATOM 750 N N . ILE A 1 91 ? -13.295 1.956 13.234 1.00 93.06 91 ILE A N 1
ATOM 751 C CA . ILE A 1 91 ? -12.688 1.410 12.017 1.00 93.06 91 ILE A CA 1
ATOM 752 C C . ILE A 1 91 ? -13.193 2.174 10.798 1.00 93.06 91 ILE A C 1
ATOM 754 O O . ILE A 1 91 ? -12.366 2.666 10.039 1.00 93.06 91 ILE A O 1
ATOM 758 N N . LEU A 1 92 ? -14.506 2.395 10.662 1.00 90.81 92 LEU A N 1
ATOM 759 C CA . LEU A 1 92 ? -15.060 3.166 9.540 1.00 90.81 92 LEU A CA 1
ATOM 760 C C . LEU A 1 92 ? -14.448 4.570 9.426 1.00 90.81 92 LEU A C 1
ATOM 762 O O . LEU A 1 92 ? -14.023 4.978 8.346 1.00 90.81 92 LEU A O 1
ATOM 766 N N . ARG A 1 93 ? -14.337 5.306 10.542 1.00 91.69 93 ARG A N 1
ATOM 767 C CA . ARG A 1 93 ? -13.736 6.653 10.544 1.00 91.69 93 ARG A CA 1
ATOM 768 C C . ARG A 1 93 ? -12.262 6.629 10.159 1.00 91.69 93 ARG A C 1
ATOM 770 O O . ARG A 1 93 ? -11.801 7.493 9.417 1.00 91.69 93 ARG A O 1
ATOM 777 N N . VAL A 1 94 ? -11.513 5.668 10.691 1.00 91.44 94 VAL A N 1
ATOM 778 C CA . VAL A 1 94 ? -10.074 5.552 10.449 1.00 91.44 94 VAL A CA 1
ATOM 779 C C . VAL A 1 94 ? -9.795 5.117 9.011 1.00 91.44 94 VAL A C 1
ATOM 781 O O . VAL A 1 94 ? -8.937 5.712 8.362 1.00 91.44 94 VAL A O 1
ATOM 784 N N . VAL A 1 95 ? -10.554 4.149 8.496 1.00 90.00 95 VAL A N 1
ATOM 785 C CA . VAL A 1 95 ? -10.464 3.672 7.112 1.00 90.00 95 VAL A CA 1
ATOM 786 C C . VAL A 1 95 ? -10.770 4.803 6.134 1.00 90.00 95 VAL A C 1
ATOM 788 O O . VAL A 1 95 ? -10.009 5.015 5.194 1.00 90.00 95 VAL A O 1
ATOM 791 N N . TYR A 1 96 ? -11.807 5.598 6.404 1.00 89.00 96 TYR A N 1
ATOM 792 C CA . TYR A 1 96 ? -12.144 6.755 5.579 1.00 89.00 96 TYR A CA 1
ATOM 793 C C . TYR A 1 96 ? -10.994 7.771 5.485 1.00 89.00 96 TYR A C 1
ATOM 795 O O . TYR A 1 96 ? -10.593 8.176 4.395 1.00 89.00 96 TYR A O 1
ATOM 803 N N . VAL A 1 97 ? -10.404 8.151 6.624 1.00 86.50 97 VAL A N 1
ATOM 804 C CA . VAL A 1 97 ? -9.290 9.117 6.657 1.00 86.50 97 VAL A CA 1
ATOM 805 C C . VAL A 1 97 ? -8.020 8.546 6.020 1.00 86.50 97 VAL A C 1
ATOM 807 O O . VAL A 1 97 ? -7.239 9.287 5.422 1.00 86.50 97 VAL A O 1
ATOM 810 N N . ALA A 1 98 ? -7.806 7.236 6.132 1.00 87.00 98 ALA A N 1
ATOM 811 C CA . ALA A 1 98 ? -6.624 6.560 5.614 1.00 87.00 98 ALA A CA 1
ATOM 812 C C . ALA A 1 98 ? -6.760 6.075 4.162 1.00 87.00 98 ALA A C 1
ATOM 814 O O . ALA A 1 98 ? -5.804 5.503 3.645 1.00 87.00 98 ALA A O 1
ATOM 815 N N . GLN A 1 99 ? -7.886 6.324 3.482 1.00 83.62 99 GLN A N 1
ATOM 816 C CA . GLN A 1 99 ? -8.161 5.772 2.147 1.00 83.62 99 GLN A CA 1
ATOM 817 C C . GLN A 1 99 ? -7.056 6.075 1.113 1.00 83.62 99 GLN A C 1
ATOM 819 O O . GLN A 1 99 ? -6.748 5.234 0.272 1.00 83.62 99 GLN A O 1
ATOM 824 N N . LEU A 1 100 ? -6.416 7.251 1.206 1.00 79.88 100 LEU A N 1
ATOM 825 C CA . LEU A 1 100 ? -5.338 7.691 0.306 1.00 79.88 100 LEU A CA 1
ATOM 826 C C . LEU A 1 100 ? -3.923 7.386 0.833 1.00 79.88 100 LEU A C 1
ATOM 828 O O . LEU A 1 100 ? -2.935 7.787 0.218 1.00 79.88 100 LEU A O 1
ATOM 832 N N . MET A 1 101 ? -3.803 6.731 1.988 1.00 84.12 101 MET A N 1
ATOM 833 C CA . MET A 1 101 ? -2.522 6.455 2.630 1.00 84.12 101 MET A CA 1
ATOM 834 C C . MET A 1 101 ? -1.997 5.063 2.274 1.00 84.12 101 MET A C 1
ATOM 836 O O . MET A 1 101 ? -2.736 4.088 2.221 1.00 84.12 101 MET A O 1
ATOM 840 N N . THR A 1 102 ? -0.682 4.971 2.116 1.00 84.12 102 THR A N 1
ATOM 841 C CA . THR A 1 102 ? 0.062 3.750 1.768 1.00 84.12 102 THR A CA 1
ATOM 842 C C . THR A 1 102 ? 0.746 3.172 3.010 1.00 84.12 102 THR A C 1
ATOM 844 O O . THR A 1 102 ? 1.977 3.156 3.134 1.00 84.12 102 THR A O 1
ATOM 847 N N . LEU A 1 103 ? -0.044 2.816 4.023 1.00 86.12 103 LEU A N 1
ATOM 848 C CA . LEU A 1 103 ? 0.469 2.239 5.271 1.00 86.12 103 LEU A CA 1
ATOM 849 C C . LEU A 1 103 ? 0.703 0.734 5.115 1.00 86.12 103 LEU A C 1
ATOM 851 O O . LEU A 1 103 ? -0.003 0.062 4.381 1.00 86.12 103 LEU A O 1
ATOM 855 N N . SER A 1 104 ? 1.711 0.209 5.799 1.00 87.12 104 SER A N 1
ATOM 856 C CA . SER A 1 104 ? 1.947 -1.232 5.908 1.00 87.12 104 SER A CA 1
ATOM 857 C C . SER A 1 104 ? 1.115 -1.844 7.036 1.00 87.12 104 SER A C 1
ATOM 859 O O . SER A 1 104 ? 0.727 -1.151 7.980 1.00 87.12 104 SER A O 1
ATOM 861 N N . GLU A 1 105 ? 0.916 -3.158 6.987 1.00 89.50 105 GLU A N 1
ATOM 862 C CA . GLU A 1 105 ? 0.268 -3.931 8.053 1.00 89.50 105 GLU A CA 1
ATOM 863 C C . GLU A 1 105 ? 0.907 -3.684 9.430 1.00 89.50 105 GLU A C 1
ATOM 865 O O . GLU A 1 105 ? 0.218 -3.421 10.414 1.00 89.50 105 GLU A O 1
ATOM 870 N N . ASN A 1 106 ? 2.242 -3.652 9.499 1.00 89.38 106 ASN A N 1
ATOM 871 C CA . ASN A 1 106 ? 2.969 -3.387 10.743 1.00 89.38 106 ASN A CA 1
ATOM 872 C C . ASN A 1 106 ? 2.662 -1.998 11.317 1.00 89.38 106 ASN A C 1
ATOM 874 O O . ASN A 1 106 ? 2.488 -1.845 12.525 1.00 89.38 106 ASN A O 1
ATOM 878 N N . GLU A 1 107 ? 2.569 -0.974 10.466 1.00 90.50 107 GLU A N 1
ATOM 879 C CA . GLU A 1 107 ? 2.198 0.372 10.911 1.00 90.50 107 GLU A CA 1
ATOM 880 C C . GLU A 1 107 ? 0.755 0.415 11.425 1.00 90.50 107 GLU A C 1
ATOM 882 O O . GLU A 1 107 ? 0.492 1.078 12.430 1.00 90.50 107 GLU A O 1
ATOM 887 N N . TRP A 1 108 ? -0.164 -0.318 10.794 1.00 91.38 108 TRP A N 1
ATOM 888 C CA . TRP A 1 108 ? -1.543 -0.453 11.265 1.00 91.38 108 TRP A CA 1
ATOM 889 C C . TRP A 1 108 ? -1.638 -1.176 12.608 1.00 91.38 108 TRP A C 1
ATOM 891 O O . TRP A 1 108 ? -2.304 -0.682 13.521 1.00 91.38 108 TRP A O 1
ATOM 901 N N . ASN A 1 109 ? -0.903 -2.275 12.771 1.00 91.56 109 ASN A N 1
ATOM 902 C CA . ASN A 1 109 ? -0.811 -3.012 14.030 1.00 91.56 109 ASN A CA 1
ATOM 903 C C . ASN A 1 109 ? -0.285 -2.120 15.167 1.00 91.56 109 ASN A C 1
ATOM 905 O O . ASN A 1 109 ? -0.832 -2.117 16.275 1.00 91.56 109 ASN A O 1
ATOM 909 N N . LEU A 1 110 ? 0.720 -1.283 14.891 1.00 92.19 110 LEU A N 1
ATOM 910 C CA . LEU A 1 110 ? 1.221 -0.293 15.849 1.00 92.19 110 LEU A CA 1
ATOM 911 C C . LEU A 1 110 ? 0.185 0.797 16.168 1.00 92.19 110 LEU A C 1
ATOM 913 O O . LEU A 1 110 ? 0.044 1.184 17.329 1.00 92.19 110 LEU A O 1
ATOM 917 N N . LEU A 1 111 ? -0.559 1.281 15.169 1.00 93.38 111 LEU A N 1
ATOM 918 C CA . LEU A 1 111 ? -1.613 2.285 15.355 1.00 93.38 111 LEU A CA 1
ATOM 919 C C . LEU A 1 111 ? -2.784 1.768 16.199 1.00 93.38 111 LEU A C 1
ATOM 921 O O . LEU A 1 111 ? -3.303 2.513 17.030 1.00 93.38 111 LEU A O 1
ATOM 925 N N . PHE A 1 112 ? -3.173 0.503 16.027 1.00 93.50 112 PHE A N 1
ATOM 926 C CA . PHE A 1 112 ? -4.297 -0.116 16.738 1.00 93.50 112 PHE A CA 1
ATOM 927 C C . PHE A 1 112 ? -3.913 -0.826 18.038 1.00 93.50 112 PHE A C 1
ATOM 929 O O . PHE A 1 112 ? -4.790 -1.157 18.835 1.00 93.50 112 PHE A O 1
ATOM 936 N N . THR A 1 113 ? -2.622 -0.973 18.338 1.00 93.69 113 THR A N 1
ATOM 937 C CA . THR A 1 113 ? -2.133 -1.462 19.639 1.00 93.69 113 THR A CA 1
ATOM 938 C C . THR A 1 113 ? -2.856 -0.846 20.858 1.00 93.69 113 THR A C 1
ATOM 940 O O . THR A 1 113 ? -3.243 -1.608 21.749 1.00 93.69 113 THR A O 1
ATOM 943 N N . PRO A 1 114 ? -3.076 0.486 20.967 1.00 93.81 114 PRO A N 1
ATOM 944 C CA . PRO A 1 114 ? -3.826 1.061 22.090 1.00 93.81 114 PRO A CA 1
ATOM 945 C C . PRO A 1 114 ? -5.293 0.608 22.154 1.00 93.81 114 PRO A C 1
ATOM 947 O O . PRO A 1 114 ? -5.823 0.469 23.256 1.00 93.81 114 PRO A O 1
ATOM 950 N N . VAL A 1 115 ? -5.931 0.347 21.009 1.00 93.12 115 VAL A N 1
ATOM 951 C CA . VAL A 1 115 ? -7.310 -0.164 20.926 1.00 93.12 115 VAL A CA 1
ATOM 952 C C . VAL A 1 115 ? -7.356 -1.595 21.455 1.00 93.12 115 VAL A C 1
ATOM 954 O O . VAL A 1 115 ? -8.124 -1.888 22.364 1.00 93.12 115 VAL A O 1
ATOM 957 N N . ILE A 1 116 ? -6.461 -2.460 20.968 1.00 93.12 116 ILE A N 1
ATOM 958 C CA . ILE A 1 116 ? -6.369 -3.863 21.397 1.00 93.12 116 ILE A CA 1
ATOM 959 C C . ILE A 1 116 ? -6.079 -3.974 22.898 1.00 93.12 116 ILE A C 1
ATOM 961 O O . ILE A 1 116 ? -6.675 -4.799 23.586 1.00 93.12 116 ILE A O 1
ATOM 965 N N . LYS A 1 117 ? -5.196 -3.124 23.437 1.00 92.88 117 LYS A N 1
ATOM 966 C CA . LYS A 1 117 ? -4.930 -3.077 24.884 1.00 92.88 117 LYS A CA 1
ATOM 967 C C . LYS A 1 117 ? -6.183 -2.730 25.687 1.00 92.88 117 LYS A C 1
ATOM 969 O O . LYS A 1 117 ? -6.439 -3.379 26.696 1.00 92.88 117 LYS A O 1
ATOM 974 N N . LEU A 1 118 ? -6.956 -1.740 25.237 1.00 91.50 118 LEU A N 1
ATOM 975 C CA . LEU A 1 118 ? -8.193 -1.349 25.911 1.00 91.50 118 LEU A CA 1
ATOM 976 C C . LEU A 1 118 ? -9.240 -2.465 25.855 1.00 91.50 118 LEU A C 1
ATOM 978 O O . LEU A 1 118 ? -9.868 -2.763 26.862 1.00 91.50 118 LEU A O 1
ATOM 982 N N . VAL A 1 119 ? -9.389 -3.112 24.700 1.00 91.88 119 VAL A N 1
ATOM 983 C CA . VAL A 1 119 ? -10.296 -4.252 24.527 1.00 91.88 119 VAL A CA 1
ATOM 984 C C . VAL A 1 119 ? -9.940 -5.385 25.484 1.00 91.88 119 VAL A C 1
ATOM 986 O O . VAL A 1 119 ? -10.812 -5.863 26.204 1.00 91.88 119 VAL A O 1
ATOM 989 N N . LYS A 1 120 ? -8.659 -5.774 25.551 1.00 92.94 120 LYS A N 1
ATOM 990 C CA . LYS A 1 120 ? -8.187 -6.801 26.491 1.00 92.94 120 LYS A CA 1
ATOM 991 C C . LYS A 1 120 ? -8.500 -6.422 27.938 1.00 92.94 120 LYS A C 1
ATOM 993 O O . LYS A 1 120 ? -8.989 -7.262 28.681 1.00 92.94 120 LYS A O 1
ATOM 998 N N . GLN A 1 121 ? -8.287 -5.158 28.309 1.00 91.62 121 GLN A N 1
ATOM 999 C CA . GLN A 1 121 ? -8.601 -4.656 29.647 1.00 91.62 121 GLN A CA 1
ATOM 1000 C C . GLN A 1 121 ? -10.103 -4.735 29.963 1.00 91.62 121 GLN A C 1
ATOM 1002 O O . GLN A 1 121 ? -10.465 -5.196 31.038 1.00 91.62 121 GLN A O 1
ATOM 1007 N N . ILE A 1 122 ? -10.973 -4.323 29.034 1.00 89.25 122 ILE A N 1
ATOM 10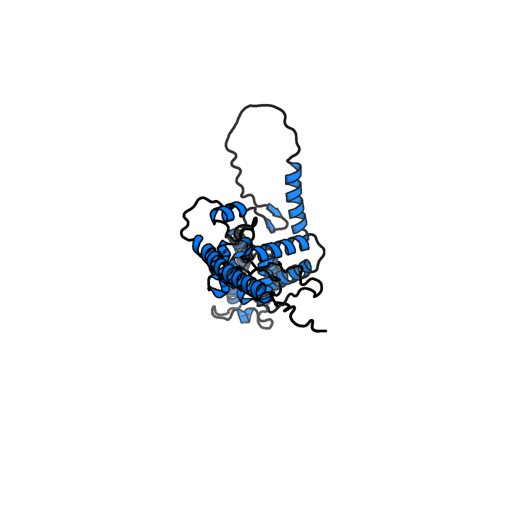08 C CA . ILE A 1 122 ? -12.435 -4.375 29.211 1.00 89.25 122 ILE A CA 1
ATOM 1009 C C . ILE A 1 122 ? -12.928 -5.822 29.324 1.00 89.25 122 ILE A C 1
ATOM 1011 O O . ILE A 1 122 ? -13.818 -6.107 30.117 1.00 89.25 122 ILE A O 1
ATOM 1015 N N . CYS A 1 123 ? -12.334 -6.740 28.562 1.00 87.94 123 CYS A N 1
ATOM 1016 C CA . CYS A 1 123 ? -12.687 -8.159 28.597 1.00 87.94 123 CYS A CA 1
ATOM 1017 C C . CYS A 1 123 ? -12.061 -8.917 29.784 1.00 87.94 123 CYS A C 1
ATOM 1019 O O . CYS A 1 123 ? -12.291 -10.114 29.910 1.00 87.94 123 CYS A O 1
ATOM 1021 N N . GLY A 1 124 ? -11.232 -8.269 30.614 1.00 89.69 124 GLY A N 1
ATOM 1022 C CA . GLY A 1 124 ? -10.497 -8.941 31.694 1.00 89.69 124 GLY A CA 1
ATOM 1023 C C . GLY A 1 124 ? -9.447 -9.949 31.204 1.00 89.69 124 GLY A C 1
ATOM 1024 O O . GLY A 1 124 ? -9.069 -10.856 31.938 1.00 89.69 124 GLY A O 1
ATOM 1025 N N . LEU A 1 125 ? -8.980 -9.816 29.959 1.00 91.56 125 LEU A N 1
ATOM 1026 C CA . LEU A 1 125 ? -8.039 -10.746 29.337 1.00 91.56 125 LEU A CA 1
ATOM 1027 C C . LEU A 1 125 ? -6.584 -10.407 29.695 1.00 91.56 125 LEU A C 1
ATOM 1029 O O . LEU A 1 125 ? -6.219 -9.227 29.787 1.00 91.56 125 LEU A O 1
ATOM 1033 N N . PRO A 1 126 ? -5.703 -11.418 29.811 1.00 91.88 126 PRO A N 1
ATOM 1034 C CA . PRO A 1 126 ? -4.289 -11.183 30.047 1.00 91.88 126 PRO A CA 1
ATOM 1035 C C . PRO A 1 126 ? -3.653 -10.442 28.867 1.00 91.88 126 PRO A C 1
ATOM 1037 O O . PRO A 1 126 ? -4.048 -10.573 27.705 1.00 91.88 126 PRO A O 1
ATOM 1040 N N . ARG A 1 127 ? -2.591 -9.682 29.143 1.00 88.38 127 ARG A N 1
ATOM 1041 C CA . ARG A 1 127 ? -1.879 -8.914 28.108 1.00 88.38 127 ARG A CA 1
ATOM 1042 C C . ARG A 1 127 ? -1.325 -9.807 26.989 1.00 88.38 127 ARG A C 1
ATOM 1044 O O . ARG A 1 127 ? -1.320 -9.380 25.831 1.00 88.38 127 ARG A O 1
ATOM 1051 N N . SER A 1 128 ? -0.918 -11.029 27.335 1.00 90.69 128 SER A N 1
ATOM 1052 C CA . SER A 1 128 ? -0.405 -12.073 26.437 1.00 90.69 128 SER A CA 1
ATOM 1053 C C . SER A 1 128 ? -1.472 -12.741 25.565 1.00 90.69 128 SER A C 1
ATOM 1055 O O . SER A 1 128 ? -1.110 -13.510 24.681 1.00 90.69 128 SER A O 1
ATOM 1057 N N . TYR A 1 129 ? -2.763 -12.448 25.765 1.00 91.62 129 TYR A N 1
ATOM 1058 C CA . TYR A 1 129 ? -3.834 -13.066 24.984 1.00 91.62 129 TYR A CA 1
ATOM 1059 C C . TYR A 1 129 ? -3.630 -12.833 23.472 1.00 91.62 129 TYR A C 1
ATOM 1061 O O . TYR A 1 129 ? -3.332 -11.698 23.076 1.00 91.62 129 TYR A O 1
ATOM 1069 N N . PRO A 1 130 ? -3.768 -13.854 22.611 1.00 89.62 130 PRO A N 1
ATOM 1070 C CA . PRO A 1 130 ? -3.488 -13.720 21.184 1.00 89.62 130 PRO A CA 1
ATOM 1071 C C . PRO A 1 130 ? -4.429 -12.709 20.515 1.00 89.62 130 PRO A C 1
ATOM 1073 O O . PRO A 1 130 ? -5.648 -12.788 20.650 1.00 89.62 130 PRO A O 1
ATOM 1076 N N . THR A 1 131 ? -3.870 -11.752 19.765 1.00 90.19 131 THR A N 1
ATOM 1077 C CA . THR A 1 131 ? -4.670 -10.736 19.054 1.00 90.19 131 THR A CA 1
ATOM 1078 C C . THR A 1 131 ? -5.559 -11.369 17.982 1.00 90.19 131 THR A C 1
ATOM 1080 O O . THR A 1 131 ? -6.694 -10.942 17.816 1.00 90.19 131 THR A O 1
ATOM 1083 N N . SER A 1 132 ? -5.096 -12.436 17.324 1.00 88.06 132 SER A N 1
ATOM 1084 C CA . SER A 1 132 ? -5.859 -13.161 16.300 1.00 88.06 132 SER A CA 1
ATOM 1085 C C . SER A 1 132 ? -7.182 -13.720 16.833 1.00 88.06 132 SER A C 1
ATOM 1087 O O . SER A 1 132 ? -8.186 -13.699 16.130 1.00 88.06 132 SER A O 1
ATOM 1089 N N . ALA A 1 133 ? -7.218 -14.147 18.101 1.00 89.94 133 ALA A N 1
ATOM 1090 C CA . ALA A 1 133 ? -8.449 -14.615 18.733 1.00 89.94 133 ALA A CA 1
ATOM 1091 C C . ALA A 1 133 ? -9.469 -13.481 18.939 1.00 89.94 133 ALA A C 1
ATOM 1093 O O . ALA A 1 133 ? -10.668 -13.721 18.868 1.00 89.94 133 ALA A O 1
ATOM 1094 N N . LEU A 1 134 ? -9.021 -12.231 19.121 1.00 90.56 134 LEU A N 1
ATOM 1095 C CA . LEU A 1 134 ? -9.923 -11.073 19.209 1.00 90.56 134 LEU A CA 1
ATOM 1096 C C . LEU A 1 134 ? -10.589 -10.753 17.865 1.00 90.56 134 LEU A C 1
ATOM 1098 O O . LEU A 1 134 ? -11.693 -10.210 17.840 1.00 90.56 134 LEU A O 1
ATOM 1102 N N . TYR A 1 135 ? -9.925 -11.082 16.757 1.00 90.88 135 TYR A N 1
ATOM 1103 C CA . TYR A 1 135 ? -10.476 -10.880 15.419 1.00 90.88 135 TYR A CA 1
ATOM 1104 C C . TYR A 1 135 ? -11.447 -11.981 14.995 1.00 90.88 135 TYR A C 1
ATOM 1106 O O . TYR A 1 135 ? -12.253 -11.796 1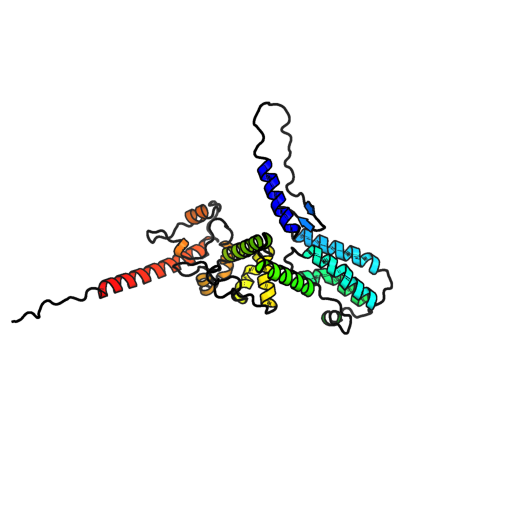4.089 1.00 90.88 135 TYR A O 1
ATOM 1114 N N . HIS A 1 136 ? -11.403 -13.130 15.663 1.00 91.69 136 HIS A N 1
ATOM 1115 C CA . HIS A 1 136 ? -12.247 -14.259 15.323 1.00 91.69 136 HIS A CA 1
ATOM 1116 C C . HIS A 1 136 ? -13.732 -13.962 15.590 1.00 91.69 136 HIS A C 1
ATOM 1118 O O . HIS A 1 136 ? -14.105 -13.577 16.705 1.00 91.69 136 HIS A O 1
ATOM 1124 N N . GLN A 1 137 ? -14.579 -14.192 14.578 1.00 86.56 137 GLN A N 1
ATOM 1125 C CA . GLN A 1 137 ? -16.017 -13.883 14.591 1.00 86.56 137 GLN A CA 1
ATOM 1126 C C . GLN A 1 137 ? -16.762 -14.511 15.776 1.00 86.56 137 GLN A C 1
ATOM 1128 O O . GLN A 1 137 ? -17.641 -13.878 16.349 1.00 86.56 137 GLN A O 1
ATOM 1133 N N . TYR A 1 138 ? -16.385 -15.729 16.172 1.00 86.00 138 TYR A N 1
ATOM 1134 C CA . TYR A 1 138 ? -17.058 -16.463 17.248 1.00 86.00 138 TYR A CA 1
ATOM 1135 C C . TYR A 1 138 ? -16.523 -16.166 18.659 1.00 86.00 138 TYR A C 1
ATOM 1137 O O . TYR A 1 138 ? -17.015 -16.744 19.621 1.00 86.00 138 TYR A O 1
ATOM 1145 N N . ILE A 1 139 ? -15.504 -15.310 18.802 1.00 87.44 139 ILE A N 1
ATOM 1146 C CA . ILE A 1 139 ? -14.957 -14.928 20.116 1.00 87.44 139 ILE A CA 1
ATOM 1147 C C . ILE A 1 139 ? -15.378 -13.501 20.451 1.00 87.44 139 ILE A C 1
ATOM 1149 O O . ILE A 1 139 ? -16.165 -13.275 21.365 1.00 87.44 139 ILE A O 1
ATOM 1153 N N . LEU A 1 140 ? -14.846 -12.534 19.706 1.00 86.88 140 LEU A N 1
ATOM 1154 C CA . LEU A 1 140 ? -15.139 -11.117 19.907 1.00 86.88 140 LEU A CA 1
ATOM 1155 C C . LEU A 1 140 ? -15.549 -10.424 18.604 1.00 86.88 140 LEU A C 1
ATOM 1157 O O . LEU A 1 140 ? -16.273 -9.432 18.647 1.00 86.88 140 LEU A O 1
ATOM 1161 N N . GLY A 1 141 ? -15.104 -10.950 17.458 1.00 90.19 141 GLY A N 1
ATOM 1162 C CA . GLY A 1 141 ? -15.499 -10.479 16.136 1.00 90.19 141 GLY A CA 1
ATOM 1163 C C . GLY A 1 141 ? -15.093 -9.040 15.843 1.00 90.19 141 GLY A C 1
ATOM 1164 O O . GLY A 1 141 ? -15.829 -8.330 15.164 1.00 90.19 141 GLY A O 1
ATOM 1165 N N . ILE A 1 142 ? -13.953 -8.572 16.363 1.00 91.56 142 ILE A N 1
ATOM 1166 C CA . ILE A 1 142 ? -13.420 -7.267 15.957 1.00 91.56 142 ILE A CA 1
ATOM 1167 C C . ILE A 1 142 ? -12.854 -7.386 14.544 1.00 91.56 142 ILE A C 1
ATOM 1169 O O . ILE A 1 142 ? -12.042 -8.261 14.263 1.00 91.56 142 ILE A O 1
ATOM 1173 N N . ASN A 1 143 ? -13.219 -6.467 13.661 1.00 91.62 143 ASN A N 1
ATOM 1174 C CA . ASN A 1 143 ? -12.665 -6.442 12.318 1.00 91.62 143 ASN A CA 1
ATOM 1175 C C . ASN A 1 143 ? -11.198 -6.012 12.378 1.00 91.62 143 ASN A C 1
ATOM 1177 O O . ASN A 1 143 ? -10.846 -5.026 13.030 1.00 91.62 143 ASN A O 1
ATOM 1181 N N . ASN A 1 144 ? -10.333 -6.720 11.660 1.00 91.31 144 ASN A N 1
ATOM 1182 C CA . ASN A 1 144 ? -8.963 -6.272 11.487 1.00 91.31 144 ASN A CA 1
ATOM 1183 C C . ASN A 1 144 ? -8.958 -4.998 10.613 1.00 91.31 144 ASN A C 1
ATOM 1185 O O . ASN A 1 144 ? -9.446 -5.026 9.480 1.00 91.31 144 ASN A O 1
ATOM 1189 N N . PRO A 1 145 ? -8.428 -3.865 11.106 1.00 90.06 145 PRO A N 1
ATOM 1190 C CA . PRO A 1 145 ? -8.407 -2.613 10.352 1.00 90.06 145 PRO A CA 1
ATOM 1191 C C . PRO A 1 145 ? -7.573 -2.699 9.069 1.00 90.06 145 PRO A C 1
ATOM 1193 O O . PRO A 1 145 ? -7.883 -1.998 8.106 1.00 90.06 145 PRO A O 1
ATOM 1196 N N . TRP A 1 146 ? -6.537 -3.544 9.046 1.00 91.31 146 TRP A N 1
ATOM 1197 C CA . TRP A 1 146 ? -5.739 -3.785 7.846 1.00 91.31 146 TRP A CA 1
ATOM 1198 C C . TRP A 1 146 ? -6.576 -4.464 6.762 1.00 91.31 146 TRP A C 1
ATOM 1200 O O . TRP A 1 146 ? -6.679 -3.953 5.653 1.00 91.31 146 TRP A O 1
ATOM 1210 N N . ASP A 1 147 ? -7.281 -5.537 7.103 1.00 91.38 147 ASP A N 1
ATOM 1211 C CA . ASP A 1 147 ? -8.092 -6.272 6.128 1.00 91.38 147 ASP A CA 1
ATOM 1212 C C . ASP A 1 147 ? -9.194 -5.377 5.538 1.00 91.38 147 ASP A C 1
ATOM 1214 O O . ASP A 1 147 ? -9.445 -5.396 4.334 1.00 91.38 147 ASP A O 1
ATOM 1218 N N . GLN A 1 148 ? -9.785 -4.504 6.362 1.00 91.56 148 GLN A N 1
ATOM 1219 C CA . GLN A 1 148 ? -10.777 -3.521 5.916 1.00 91.56 148 GLN A CA 1
ATOM 1220 C C . GLN A 1 148 ? -10.188 -2.455 4.978 1.00 91.56 148 GLN A C 1
ATOM 1222 O O . GLN A 1 148 ? -10.845 -2.069 4.008 1.00 91.56 148 GLN A O 1
ATOM 1227 N N . ILE A 1 149 ? -8.962 -1.968 5.228 1.00 91.50 149 ILE A N 1
ATOM 1228 C CA . ILE A 1 149 ? -8.324 -1.008 4.315 1.00 91.50 149 ILE A CA 1
ATOM 1229 C C . ILE A 1 149 ? -7.965 -1.676 2.989 1.00 91.50 149 ILE A C 1
ATOM 1231 O O . ILE A 1 149 ? -8.232 -1.097 1.938 1.00 91.50 149 ILE A O 1
ATOM 1235 N N . CYS A 1 150 ? -7.433 -2.900 3.034 1.00 91.00 150 CYS A N 1
ATOM 1236 C CA . CYS A 1 150 ? -7.079 -3.667 1.846 1.00 91.00 150 CYS A CA 1
ATOM 1237 C C . CYS A 1 150 ? -8.313 -3.952 0.992 1.00 91.00 150 CYS A C 1
ATOM 1239 O O . CYS A 1 150 ? -8.304 -3.645 -0.198 1.00 91.00 150 CYS A O 1
ATOM 1241 N N . ALA A 1 151 ? -9.395 -4.448 1.599 1.00 91.94 151 ALA A N 1
ATOM 1242 C CA . ALA A 1 151 ? -10.647 -4.707 0.896 1.00 91.94 151 ALA A CA 1
ATOM 1243 C C . ALA A 1 151 ? -11.177 -3.442 0.203 1.00 91.94 151 ALA A C 1
ATOM 1245 O O . ALA A 1 151 ? -11.484 -3.473 -0.989 1.00 91.94 151 ALA A O 1
ATOM 1246 N N . ASN A 1 152 ? -11.213 -2.308 0.907 1.00 90.75 152 ASN A N 1
ATOM 1247 C CA . ASN A 1 152 ? -11.711 -1.051 0.346 1.00 90.75 15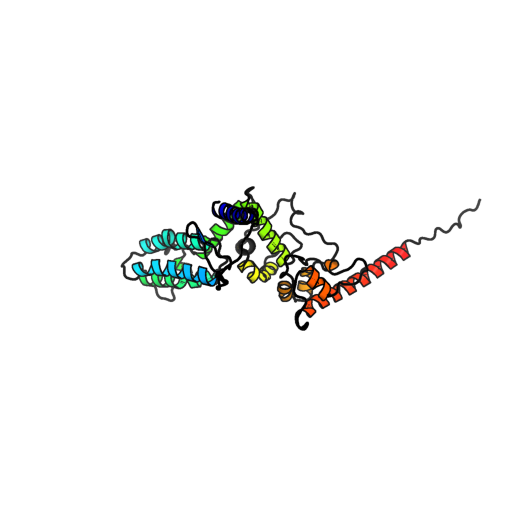2 ASN A CA 1
ATOM 1248 C C . ASN A 1 152 ? -10.811 -0.497 -0.766 1.00 90.75 152 ASN A C 1
ATOM 1250 O O . ASN A 1 152 ? -11.313 -0.069 -1.805 1.00 90.75 152 ASN A O 1
ATOM 1254 N N . GLN A 1 153 ? -9.490 -0.513 -0.576 1.00 91.06 153 GLN A N 1
ATOM 1255 C CA . GLN A 1 153 ? -8.537 -0.006 -1.565 1.00 91.06 153 GLN A CA 1
ATOM 1256 C C . GLN A 1 153 ? -8.520 -0.858 -2.835 1.00 91.06 153 GLN A C 1
ATOM 1258 O O . GLN A 1 153 ? -8.531 -0.297 -3.930 1.00 91.06 153 GLN A O 1
ATOM 1263 N N . ILE A 1 154 ? -8.544 -2.187 -2.704 1.00 91.44 154 ILE A N 1
ATOM 1264 C CA . ILE A 1 154 ? -8.581 -3.108 -3.845 1.00 91.44 154 ILE A CA 1
ATOM 1265 C C . ILE A 1 154 ? -9.918 -2.996 -4.565 1.00 91.44 154 ILE A C 1
ATOM 1267 O O . ILE A 1 154 ? -9.924 -2.820 -5.774 1.00 91.44 154 ILE A O 1
ATOM 1271 N N . THR A 1 155 ? -11.045 -3.003 -3.848 1.00 91.81 155 THR A N 1
ATOM 1272 C CA . THR A 1 155 ? -12.374 -2.859 -4.469 1.00 91.81 155 THR A CA 1
ATOM 1273 C C . THR A 1 155 ? -12.473 -1.557 -5.259 1.00 91.81 155 THR A C 1
ATOM 1275 O O . THR A 1 155 ? -12.903 -1.553 -6.411 1.00 91.81 155 THR A O 1
ATOM 1278 N N . PHE A 1 156 ? -12.020 -0.444 -4.674 1.00 90.62 156 PHE A N 1
ATOM 1279 C CA . PHE A 1 156 ? -12.005 0.849 -5.351 1.00 90.62 156 PHE A CA 1
ATOM 1280 C C . PHE A 1 156 ? -11.065 0.864 -6.560 1.00 90.62 156 PHE A C 1
ATOM 1282 O O . PHE A 1 156 ? -11.406 1.419 -7.603 1.00 90.62 156 PHE A O 1
ATOM 1289 N N . PHE A 1 157 ? -9.891 0.243 -6.438 1.00 91.75 157 PHE A N 1
ATOM 1290 C CA . PHE A 1 157 ? -8.941 0.115 -7.535 1.00 91.75 157 PHE A CA 1
ATOM 1291 C C . PHE A 1 157 ? -9.519 -0.712 -8.685 1.00 91.75 157 PHE A C 1
ATOM 1293 O O . PHE A 1 157 ? -9.565 -0.215 -9.805 1.00 91.75 157 PHE A O 1
ATOM 1300 N N . THR A 1 158 ? -10.040 -1.908 -8.404 1.00 91.81 158 THR A N 1
ATOM 1301 C CA . THR A 1 158 ? -10.671 -2.805 -9.381 1.00 91.81 158 THR A CA 1
ATOM 1302 C C . THR A 1 158 ? -11.873 -2.154 -10.059 1.00 91.81 158 THR A C 1
ATOM 1304 O O . THR A 1 158 ? -12.047 -2.283 -11.268 1.00 91.81 158 THR A O 1
ATOM 1307 N N . TYR A 1 159 ? -12.688 -1.404 -9.317 1.00 92.69 159 TYR A N 1
ATOM 1308 C CA . TYR A 1 159 ? -13.769 -0.624 -9.916 1.00 92.69 159 TYR A CA 1
ATOM 1309 C C . TYR A 1 159 ? -13.224 0.423 -10.894 1.00 92.69 159 TYR A C 1
ATOM 1311 O O . TYR A 1 159 ? -13.722 0.554 -12.010 1.00 92.69 159 TYR A O 1
ATOM 1319 N N . LEU A 1 160 ? -12.185 1.163 -10.498 1.00 90.94 160 LEU A N 1
ATOM 1320 C CA . LEU A 1 160 ? -11.682 2.257 -11.315 1.00 90.94 160 LEU A CA 1
ATOM 1321 C C . LEU A 1 160 ? -10.943 1.799 -12.565 1.00 90.94 160 LEU A C 1
ATOM 1323 O O . LEU A 1 160 ? -11.176 2.404 -13.608 1.00 90.94 160 LEU A O 1
ATOM 1327 N N . ILE A 1 161 ? -10.125 0.745 -12.495 1.00 89.38 161 ILE A N 1
ATOM 1328 C CA . ILE A 1 161 ? -9.422 0.216 -13.676 1.00 89.38 161 ILE A CA 1
ATOM 1329 C C . ILE A 1 161 ? -10.394 -0.270 -14.762 1.00 89.38 161 ILE A C 1
ATOM 1331 O O . ILE A 1 161 ? -10.079 -0.167 -15.940 1.00 89.38 161 ILE A O 1
ATOM 1335 N N . ASN A 1 162 ? -11.591 -0.716 -14.369 1.00 89.12 162 ASN A N 1
ATOM 1336 C CA . ASN A 1 162 ? -12.636 -1.197 -15.276 1.00 89.12 162 ASN A CA 1
ATOM 1337 C C . ASN A 1 162 ? -13.652 -0.112 -15.672 1.00 89.12 162 ASN A C 1
ATOM 1339 O O . ASN A 1 162 ? -14.640 -0.394 -16.346 1.00 89.12 162 ASN A O 1
ATOM 1343 N N . SER A 1 163 ? -13.450 1.132 -15.233 1.00 89.94 163 SER A N 1
ATOM 1344 C CA . SER A 1 163 ? -14.376 2.236 -15.487 1.00 89.94 163 SER A CA 1
ATOM 1345 C C . SER A 1 163 ? -13.835 3.217 -16.527 1.00 89.94 163 SER A C 1
ATOM 1347 O O . SER A 1 163 ? -12.631 3.448 -16.611 1.00 89.94 163 SER A O 1
ATOM 1349 N N . ASN A 1 164 ? -14.736 3.894 -17.243 1.00 87.75 164 ASN A N 1
ATOM 1350 C CA . ASN A 1 164 ? -14.396 4.935 -18.227 1.00 87.75 164 ASN A CA 1
ATOM 1351 C C . ASN A 1 164 ? -14.380 6.361 -17.638 1.00 87.75 164 ASN A C 1
ATOM 1353 O O . ASN A 1 164 ? -14.557 7.349 -18.345 1.00 87.75 164 ASN A O 1
ATOM 1357 N N . LEU A 1 165 ? -14.197 6.492 -16.323 1.00 90.44 165 LEU A N 1
ATOM 1358 C CA . LEU A 1 165 ? -14.174 7.785 -15.632 1.00 90.44 165 LEU A CA 1
ATOM 1359 C C . LEU A 1 165 ? -12.827 8.505 -15.840 1.00 90.44 165 LEU A C 1
ATOM 1361 O O . LEU A 1 165 ? -11.786 7.862 -15.967 1.00 90.44 165 LEU A O 1
ATOM 1365 N N . LEU A 1 166 ? -12.799 9.841 -15.730 1.00 88.31 166 LEU A N 1
ATOM 1366 C CA . LEU A 1 166 ? -11.540 10.618 -15.659 1.00 88.31 166 LEU A CA 1
ATOM 1367 C C . LEU A 1 166 ? -10.603 10.088 -14.555 1.00 88.31 166 LEU A C 1
ATOM 1369 O O . LEU A 1 166 ? -9.391 9.989 -14.733 1.00 88.31 166 LEU A O 1
ATOM 1373 N N . ALA A 1 167 ? -11.207 9.633 -13.455 1.00 86.19 167 ALA A N 1
ATOM 1374 C CA . ALA A 1 167 ? -10.593 8.869 -12.374 1.00 86.19 167 ALA A CA 1
ATOM 1375 C C . ALA A 1 167 ? -9.688 7.723 -12.837 1.00 86.19 167 ALA A C 1
ATOM 1377 O O . ALA A 1 167 ? -8.580 7.542 -12.327 1.00 86.19 167 ALA A O 1
ATOM 1378 N N . SER A 1 168 ? -10.202 6.939 -13.784 1.00 89.94 168 SER A N 1
ATOM 1379 C CA . SER A 1 168 ? -9.546 5.761 -14.327 1.00 89.94 168 SER A CA 1
ATOM 1380 C C . SER A 1 168 ? -8.286 6.171 -15.067 1.00 89.94 168 SER A C 1
ATOM 1382 O O . SER A 1 168 ? -7.207 5.667 -14.762 1.00 89.94 168 SER A O 1
ATOM 1384 N N . ARG A 1 169 ? -8.374 7.202 -15.921 1.00 88.94 169 ARG A N 1
ATOM 1385 C CA . ARG A 1 169 ? -7.213 7.756 -16.635 1.00 88.94 169 ARG A CA 1
ATOM 1386 C C . ARG A 1 169 ? -6.109 8.179 -15.667 1.00 88.94 169 ARG A C 1
ATOM 1388 O O . ARG A 1 169 ? -4.952 7.831 -15.881 1.00 88.94 169 ARG A O 1
ATOM 1395 N N . SER A 1 170 ? -6.448 8.856 -14.568 1.00 89.06 170 SER A N 1
ATOM 1396 C CA . SER A 1 170 ? -5.461 9.236 -13.548 1.00 89.06 170 SER A CA 1
ATOM 1397 C C . SER A 1 170 ? -4.784 8.026 -12.895 1.00 89.06 170 SER A C 1
ATOM 1399 O O . SER A 1 170 ? -3.584 8.067 -12.626 1.00 89.06 170 SER A O 1
ATOM 1401 N N . ILE A 1 171 ? -5.521 6.943 -12.637 1.00 90.31 171 ILE A N 1
ATOM 1402 C CA . ILE A 1 171 ? -4.954 5.709 -12.077 1.00 90.31 171 ILE A CA 1
ATOM 1403 C C . ILE A 1 171 ? -4.083 4.988 -13.099 1.00 90.31 171 ILE A C 1
ATOM 1405 O O . ILE A 1 171 ? -2.986 4.571 -12.738 1.00 90.31 171 ILE A O 1
ATOM 1409 N N . MET A 1 172 ? -4.513 4.901 -14.357 1.00 89.75 172 MET A N 1
ATOM 1410 C CA . MET A 1 172 ? -3.705 4.338 -15.440 1.00 89.75 172 MET A CA 1
ATOM 1411 C C . MET A 1 172 ? -2.389 5.108 -15.594 1.00 89.75 172 MET A C 1
ATOM 1413 O O . MET A 1 172 ? -1.326 4.497 -15.638 1.00 89.75 172 MET A O 1
ATOM 1417 N N . ILE A 1 173 ? -2.422 6.446 -15.553 1.00 89.44 173 ILE A N 1
ATOM 1418 C CA . ILE A 1 173 ? -1.211 7.283 -15.571 1.00 89.44 173 ILE A CA 1
ATOM 1419 C C . ILE A 1 173 ? -0.321 6.993 -14.356 1.00 89.44 173 ILE A C 1
ATOM 1421 O O . ILE A 1 173 ? 0.891 6.873 -14.504 1.00 89.44 173 ILE A O 1
ATOM 1425 N N . ARG A 1 174 ? -0.889 6.831 -13.153 1.00 88.94 174 ARG A N 1
ATOM 1426 C CA . ARG A 1 174 ? -0.112 6.470 -11.951 1.00 88.94 174 ARG A CA 1
ATOM 1427 C C . ARG A 1 174 ? 0.509 5.080 -12.050 1.00 88.94 174 ARG A C 1
ATOM 1429 O O . ARG A 1 174 ? 1.649 4.914 -11.620 1.00 88.94 174 ARG A O 1
ATOM 1436 N N . CYS A 1 175 ? -0.202 4.101 -12.603 1.00 89.31 175 CYS A N 1
ATOM 1437 C CA . CYS A 1 175 ? 0.335 2.770 -12.880 1.00 89.31 175 CYS A CA 1
ATOM 1438 C C . CYS A 1 175 ? 1.470 2.849 -13.910 1.00 89.31 175 CYS A C 1
ATOM 1440 O O . CYS A 1 175 ? 2.531 2.275 -13.685 1.00 89.31 175 CYS A O 1
ATOM 1442 N N . ARG A 1 176 ? 1.309 3.638 -14.979 1.00 87.62 176 ARG A N 1
ATOM 1443 C CA . ARG A 1 176 ? 2.359 3.860 -15.981 1.00 87.62 176 ARG A CA 1
ATOM 1444 C C . ARG A 1 176 ? 3.578 4.559 -15.382 1.00 87.62 176 ARG A C 1
ATOM 1446 O O . ARG A 1 176 ? 4.699 4.117 -15.584 1.00 87.62 176 ARG A O 1
ATOM 1453 N N . ALA A 1 177 ? 3.380 5.591 -14.567 1.00 86.50 177 ALA A N 1
ATOM 1454 C CA . ALA A 1 177 ? 4.470 6.258 -13.858 1.00 86.50 177 ALA A CA 1
ATOM 1455 C C . ALA A 1 177 ? 5.220 5.294 -12.919 1.00 86.50 177 ALA A C 1
ATOM 1457 O O . ALA A 1 177 ? 6.443 5.355 -12.826 1.00 86.50 177 ALA A O 1
ATOM 1458 N N . ALA A 1 178 ? 4.509 4.376 -12.252 1.00 85.81 178 ALA A N 1
ATOM 1459 C CA . ALA A 1 178 ? 5.141 3.320 -11.461 1.00 85.81 178 ALA A CA 1
ATOM 1460 C C . ALA A 1 178 ? 5.942 2.342 -12.334 1.00 85.81 178 ALA A C 1
ATOM 1462 O O . ALA A 1 178 ? 7.071 2.014 -11.978 1.00 85.81 178 ALA A O 1
ATOM 1463 N N . GLN A 1 179 ? 5.387 1.927 -13.476 1.00 86.38 179 GLN A N 1
ATOM 1464 C CA . GLN A 1 179 ? 6.050 1.054 -14.446 1.00 86.38 179 GLN A CA 1
ATOM 1465 C C . GLN A 1 179 ? 7.386 1.659 -14.909 1.00 86.38 179 GLN A C 1
ATOM 1467 O O . GLN A 1 179 ? 8.416 0.990 -14.852 1.00 86.38 179 GLN A O 1
ATOM 1472 N N . LEU A 1 180 ? 7.383 2.948 -15.271 1.00 84.69 180 LEU A N 1
ATOM 1473 C CA . LEU A 1 180 ? 8.577 3.675 -15.713 1.00 84.69 180 LEU A CA 1
ATOM 1474 C C . LEU A 1 180 ? 9.627 3.806 -14.601 1.00 84.69 180 LEU A C 1
ATOM 1476 O O . LEU A 1 180 ? 10.804 3.548 -14.832 1.00 84.69 180 LEU A O 1
ATOM 1480 N N . ARG A 1 181 ? 9.217 4.152 -13.373 1.00 80.38 181 ARG A N 1
ATOM 1481 C CA . ARG A 1 181 ? 10.145 4.283 -12.232 1.00 80.38 181 ARG A CA 1
ATOM 1482 C C . ARG A 1 181 ? 10.799 2.970 -11.824 1.00 80.38 181 ARG A C 1
ATOM 1484 O O . ARG A 1 181 ? 11.928 2.974 -11.341 1.00 80.38 181 ARG A O 1
ATOM 1491 N N . LEU A 1 182 ? 10.080 1.862 -11.986 1.00 78.31 182 LEU A N 1
ATOM 1492 C CA . LEU A 1 182 ? 10.583 0.519 -11.714 1.00 78.31 182 LEU A CA 1
ATOM 1493 C C . LEU A 1 182 ? 11.299 -0.105 -12.922 1.00 78.31 182 LEU A C 1
ATOM 1495 O O . LEU A 1 182 ? 11.736 -1.249 -12.813 1.00 78.31 182 LEU A O 1
ATOM 1499 N N . ALA A 1 183 ? 11.438 0.627 -14.036 1.00 79.25 183 ALA A N 1
ATOM 1500 C CA . ALA A 1 183 ? 12.030 0.157 -15.291 1.00 79.25 183 ALA A CA 1
ATOM 1501 C C . ALA A 1 183 ? 11.455 -1.199 -15.748 1.00 79.25 183 ALA A C 1
ATOM 1503 O O . ALA A 1 183 ? 12.180 -2.092 -16.187 1.00 79.25 183 ALA A O 1
ATOM 1504 N N . ILE A 1 184 ? 10.141 -1.376 -15.587 1.00 82.44 184 ILE A N 1
ATOM 1505 C CA . ILE A 1 184 ? 9.436 -2.590 -16.001 1.00 82.44 184 ILE A CA 1
ATOM 1506 C C . ILE A 1 184 ? 9.057 -2.428 -17.468 1.00 82.44 184 ILE A C 1
ATOM 1508 O O . ILE A 1 184 ? 8.347 -1.489 -17.822 1.00 82.44 184 ILE A O 1
ATOM 1512 N N . HIS A 1 185 ? 9.531 -3.335 -18.315 1.00 82.69 185 HIS A N 1
ATOM 1513 C CA . HIS A 1 185 ? 9.210 -3.314 -19.739 1.00 82.69 185 HIS A CA 1
ATOM 1514 C C . HIS A 1 185 ? 7.889 -4.041 -20.048 1.00 82.69 185 HIS A C 1
ATOM 1516 O O . HIS A 1 185 ? 7.130 -3.591 -20.905 1.00 82.69 185 HIS A O 1
ATOM 1522 N N . ASP A 1 186 ? 7.575 -5.092 -19.288 1.00 81.25 186 ASP A N 1
ATOM 1523 C CA . ASP A 1 186 ? 6.334 -5.861 -19.397 1.00 81.25 186 ASP A CA 1
ATOM 1524 C C . ASP A 1 186 ? 5.139 -5.217 -18.685 1.00 81.25 186 ASP A C 1
ATOM 1526 O O . ASP A 1 186 ? 5.232 -4.175 -18.027 1.00 81.25 186 ASP A O 1
ATOM 1530 N N . ASN A 1 187 ? 3.989 -5.884 -18.790 1.00 83.88 187 ASN A N 1
ATOM 1531 C CA . ASN A 1 187 ? 2.768 -5.508 -18.102 1.00 83.88 187 ASN A CA 1
ATOM 1532 C C . ASN A 1 187 ? 2.960 -5.487 -16.572 1.00 83.88 187 ASN A C 1
ATOM 1534 O O . ASN A 1 187 ? 3.240 -6.506 -15.945 1.00 83.88 187 ASN A O 1
ATOM 1538 N N . ILE A 1 188 ? 2.734 -4.319 -15.960 1.00 83.94 188 ILE A N 1
ATOM 1539 C CA . ILE A 1 188 ? 2.844 -4.114 -14.509 1.00 83.94 188 ILE A CA 1
ATOM 1540 C C . ILE A 1 188 ? 1.874 -4.988 -13.694 1.00 83.94 188 ILE A C 1
ATOM 1542 O O . ILE A 1 188 ? 2.147 -5.264 -12.528 1.00 83.94 188 ILE A O 1
ATOM 1546 N N . PHE A 1 189 ? 0.751 -5.417 -14.279 1.00 83.69 189 PHE A N 1
ATOM 1547 C CA . PHE A 1 189 ? -0.264 -6.216 -13.585 1.00 83.69 189 PHE A CA 1
ATOM 1548 C C . PHE A 1 189 ? 0.099 -7.704 -13.486 1.00 83.69 189 PHE A C 1
ATOM 1550 O O . PHE A 1 189 ? -0.195 -8.341 -12.476 1.00 83.69 189 PHE A O 1
ATOM 1557 N N . GLU A 1 190 ? 0.780 -8.234 -14.503 1.00 78.62 190 GLU A N 1
ATOM 1558 C CA . GLU A 1 190 ? 1.149 -9.654 -14.619 1.00 78.62 190 GLU A CA 1
ATOM 1559 C C . GLU A 1 190 ? 2.579 -9.934 -14.131 1.00 78.62 190 GLU A C 1
ATOM 1561 O O . GLU A 1 190 ? 3.051 -11.067 -14.175 1.00 78.62 190 GLU A O 1
ATOM 1566 N N . TYR A 1 191 ? 3.275 -8.904 -13.646 1.00 74.25 191 TYR A N 1
ATOM 1567 C CA . TYR A 1 191 ? 4.669 -9.012 -13.248 1.00 74.25 191 TYR A CA 1
ATOM 1568 C C . TYR A 1 191 ? 4.857 -9.790 -11.936 1.00 74.25 191 TYR A C 1
ATOM 1570 O O . TYR A 1 191 ? 4.078 -9.641 -10.993 1.00 74.25 191 TYR A O 1
ATOM 1578 N N . GLU A 1 192 ? 5.936 -10.570 -11.844 1.00 71.00 192 GLU A N 1
ATOM 1579 C CA . GLU A 1 192 ? 6.230 -11.425 -10.692 1.00 71.00 192 GLU A CA 1
ATOM 1580 C C . GLU A 1 192 ? 6.414 -10.635 -9.382 1.00 71.00 192 GLU A C 1
ATOM 1582 O O . GLU A 1 192 ? 7.182 -9.665 -9.303 1.00 71.00 192 GLU A O 1
ATOM 1587 N N . LEU A 1 193 ? 5.733 -11.103 -8.331 1.00 64.75 193 LEU A N 1
ATOM 1588 C CA . LEU A 1 193 ? 5.643 -10.470 -7.013 1.00 64.75 193 LEU A CA 1
ATOM 1589 C C . LEU A 1 193 ? 7.018 -10.237 -6.360 1.00 64.75 193 LEU A C 1
ATOM 1591 O O . LEU A 1 193 ? 7.267 -9.160 -5.812 1.00 64.75 193 LEU A O 1
ATOM 1595 N N . GLU A 1 194 ? 7.923 -11.218 -6.437 1.00 62.75 194 GLU A N 1
ATOM 1596 C CA . GLU A 1 194 ? 9.253 -11.184 -5.805 1.00 62.75 194 GLU A CA 1
ATOM 1597 C C . GLU A 1 194 ? 10.084 -9.984 -6.285 1.00 62.75 194 GLU A C 1
ATOM 1599 O O . GLU A 1 194 ? 10.753 -9.291 -5.516 1.00 62.75 194 GLU A O 1
ATOM 1604 N N . SER A 1 195 ? 9.935 -9.648 -7.562 1.00 63.34 195 SER A N 1
ATOM 1605 C CA . SER A 1 195 ? 10.622 -8.526 -8.187 1.00 63.34 195 SER A CA 1
ATOM 1606 C C . SER A 1 195 ? 9.986 -7.157 -7.857 1.00 63.34 195 SER A C 1
ATOM 1608 O O . SER A 1 195 ? 10.677 -6.131 -7.862 1.00 63.34 195 SER A O 1
ATOM 1610 N N . LEU A 1 196 ? 8.674 -7.119 -7.580 1.00 64.06 196 LEU A N 1
ATOM 1611 C CA . LEU A 1 196 ? 7.906 -5.906 -7.265 1.00 64.06 196 LEU A CA 1
ATOM 1612 C C . LEU A 1 196 ? 8.134 -5.443 -5.820 1.00 64.06 196 LEU A C 1
ATOM 1614 O O . LEU A 1 196 ? 8.009 -4.250 -5.526 1.00 64.06 196 LEU A O 1
ATOM 1618 N N . PHE A 1 197 ? 8.545 -6.348 -4.922 1.00 61.28 197 PHE A N 1
ATOM 1619 C CA . PHE A 1 197 ? 8.909 -6.020 -3.537 1.00 61.28 197 PHE A CA 1
ATOM 1620 C C . PHE A 1 197 ? 10.031 -4.981 -3.428 1.00 61.28 197 PHE A C 1
ATOM 1622 O O . PHE A 1 197 ? 10.042 -4.178 -2.489 1.00 61.28 197 PHE A O 1
ATOM 1629 N N . LEU A 1 198 ? 10.923 -4.916 -4.417 1.00 60.62 198 LEU A N 1
ATOM 1630 C CA . LEU A 1 198 ? 11.964 -3.892 -4.501 1.00 60.62 198 LEU A CA 1
ATOM 1631 C C . LEU A 1 198 ? 11.378 -2.466 -4.603 1.00 60.62 198 LEU A C 1
ATOM 1633 O O . LEU A 1 198 ? 11.977 -1.495 -4.139 1.00 60.62 198 LEU A O 1
ATOM 1637 N N . GLY A 1 199 ? 10.157 -2.347 -5.131 1.00 59.47 199 GLY A N 1
ATOM 1638 C CA . GLY A 1 199 ? 9.389 -1.111 -5.239 1.00 59.47 199 GLY A CA 1
ATOM 1639 C C . GLY A 1 199 ? 8.678 -0.679 -3.955 1.00 59.47 199 GLY A C 1
ATOM 1640 O O . GLY A 1 199 ? 7.943 0.304 -3.983 1.00 59.47 199 GLY A O 1
ATOM 1641 N N . HIS A 1 200 ? 8.870 -1.350 -2.810 1.00 65.06 200 HIS A N 1
ATOM 1642 C CA . HIS A 1 200 ? 8.115 -1.046 -1.585 1.00 65.06 200 HIS A CA 1
ATOM 1643 C C . HIS A 1 200 ? 8.283 0.404 -1.091 1.00 65.06 200 HIS A C 1
ATOM 1645 O O . HIS A 1 200 ? 7.381 0.954 -0.460 1.00 65.06 200 HIS A O 1
ATOM 1651 N N . GLN A 1 201 ? 9.415 1.054 -1.381 1.00 64.88 201 GLN A N 1
ATOM 1652 C CA . GLN A 1 201 ? 9.598 2.482 -1.095 1.00 64.88 201 GLN A CA 1
ATOM 1653 C C . GLN A 1 201 ? 8.838 3.375 -2.082 1.00 64.88 201 GLN A C 1
ATOM 165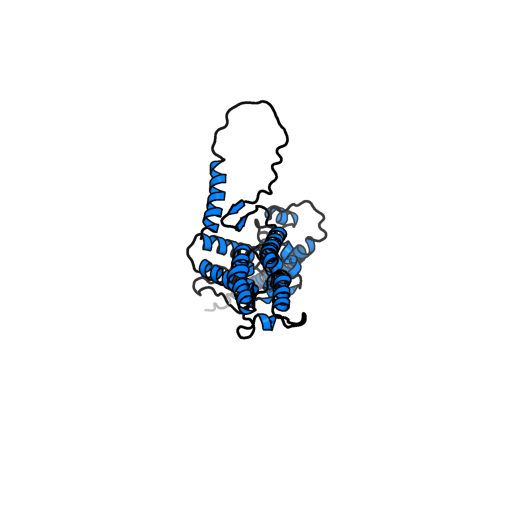5 O O . GLN A 1 201 ? 8.174 4.313 -1.644 1.00 64.88 201 GLN A O 1
ATOM 1660 N N . GLU A 1 202 ? 8.860 3.055 -3.376 1.00 64.62 202 GLU A N 1
ATOM 1661 C CA . GLU A 1 202 ? 8.095 3.775 -4.404 1.00 64.62 202 GLU A CA 1
ATOM 1662 C C . GLU A 1 202 ? 6.584 3.640 -4.181 1.00 64.62 202 GLU A C 1
ATOM 1664 O O . GLU A 1 202 ? 5.842 4.621 -4.291 1.00 64.62 202 GLU A O 1
ATOM 1669 N N . ALA A 1 203 ? 6.134 2.469 -3.727 1.00 67.75 203 ALA A N 1
ATOM 1670 C CA . ALA A 1 203 ? 4.756 2.210 -3.324 1.00 67.75 203 ALA A CA 1
ATOM 1671 C C . ALA A 1 203 ? 4.300 3.098 -2.154 1.00 67.75 203 ALA A C 1
ATOM 1673 O O . ALA A 1 203 ? 3.108 3.342 -1.999 1.00 67.75 203 ALA A O 1
ATOM 1674 N N . LYS A 1 204 ? 5.216 3.660 -1.347 1.00 72.31 204 LYS A N 1
ATOM 1675 C CA . LYS A 1 204 ? 4.834 4.652 -0.325 1.00 72.31 204 LYS A CA 1
ATOM 1676 C C . LYS A 1 204 ? 4.366 5.965 -0.951 1.00 72.31 204 LYS A C 1
ATOM 1678 O O . LYS A 1 204 ? 3.569 6.667 -0.334 1.00 72.31 204 LYS A O 1
ATOM 1683 N N . SER A 1 205 ? 4.846 6.302 -2.144 1.00 75.25 205 SER A N 1
ATOM 1684 C CA . SER A 1 205 ? 4.461 7.525 -2.856 1.00 75.25 205 SER A CA 1
ATOM 1685 C C . SER A 1 205 ? 3.291 7.311 -3.820 1.00 75.25 205 SER A C 1
ATOM 1687 O O . SER A 1 205 ? 2.532 8.246 -4.068 1.00 75.25 205 SER A O 1
ATOM 1689 N N . ASN A 1 206 ? 3.110 6.084 -4.319 1.00 84.38 206 ASN A N 1
ATOM 1690 C CA . ASN A 1 206 ? 2.113 5.747 -5.328 1.00 84.38 206 ASN A CA 1
ATOM 1691 C C . ASN A 1 206 ? 1.109 4.703 -4.813 1.00 84.38 206 ASN A C 1
ATOM 1693 O O . ASN A 1 206 ? 1.426 3.519 -4.694 1.00 84.38 206 ASN A O 1
ATOM 1697 N N . LEU A 1 207 ? -0.124 5.150 -4.554 1.00 86.75 207 LEU A N 1
ATOM 1698 C CA . LEU A 1 207 ? -1.219 4.301 -4.070 1.00 86.75 207 LEU A CA 1
ATOM 1699 C C . LEU A 1 207 ? -1.595 3.188 -5.060 1.00 86.75 207 LEU A C 1
ATOM 1701 O O . LEU A 1 207 ? -1.925 2.089 -4.638 1.00 86.75 207 LEU A O 1
ATOM 1705 N N . SER A 1 208 ? -1.520 3.441 -6.367 1.00 88.56 208 SER A N 1
ATOM 1706 C CA . SER A 1 208 ? -1.884 2.445 -7.380 1.00 88.56 208 SER A CA 1
ATOM 1707 C C . SER A 1 208 ? -0.908 1.268 -7.375 1.00 88.56 208 SER A C 1
ATOM 1709 O O . SER A 1 208 ? -1.331 0.117 -7.345 1.00 88.56 208 SER A O 1
ATOM 1711 N N . LEU A 1 209 ? 0.396 1.554 -7.296 1.00 88.06 209 LEU A N 1
ATOM 1712 C CA . LEU A 1 209 ? 1.426 0.523 -7.136 1.00 88.06 209 LEU A CA 1
ATOM 1713 C C . LEU A 1 209 ? 1.265 -0.232 -5.809 1.00 88.06 209 LEU A C 1
ATOM 1715 O O . LEU A 1 209 ? 1.404 -1.451 -5.765 1.00 88.06 209 LEU A O 1
ATOM 1719 N N . HIS A 1 210 ? 0.948 0.484 -4.727 1.00 88.75 210 HIS A N 1
ATOM 1720 C CA . HIS A 1 210 ? 0.670 -0.134 -3.432 1.00 88.75 210 HIS A CA 1
ATOM 1721 C C . HIS A 1 210 ? -0.488 -1.137 -3.510 1.00 88.75 210 HIS A C 1
ATOM 1723 O O . HIS A 1 210 ? -0.360 -2.245 -2.995 1.00 88.75 210 HIS A O 1
ATOM 1729 N N . ASN A 1 211 ? -1.569 -0.781 -4.208 1.00 89.44 211 ASN A N 1
ATOM 1730 C CA . ASN A 1 211 ? -2.728 -1.650 -4.388 1.00 89.44 211 ASN A CA 1
ATOM 1731 C C . ASN A 1 211 ? -2.395 -2.900 -5.211 1.00 89.44 211 ASN A C 1
ATOM 1733 O O . ASN A 1 211 ? -2.842 -3.979 -4.840 1.00 89.44 211 ASN A O 1
ATOM 1737 N N . ILE A 1 212 ? -1.575 -2.783 -6.264 1.00 89.00 212 ILE A N 1
ATOM 1738 C CA . ILE A 1 212 ? -1.103 -3.941 -7.050 1.00 89.00 212 ILE A CA 1
ATOM 1739 C C . ILE A 1 212 ? -0.304 -4.905 -6.159 1.00 89.00 212 ILE A C 1
ATOM 1741 O O . ILE A 1 212 ? -0.585 -6.100 -6.135 1.00 89.00 212 ILE A O 1
ATOM 1745 N N . ILE A 1 213 ? 0.634 -4.385 -5.356 1.00 87.94 213 ILE A N 1
ATOM 1746 C CA . ILE A 1 213 ? 1.444 -5.206 -4.440 1.00 87.94 213 ILE A CA 1
ATOM 1747 C C . ILE A 1 213 ? 0.564 -5.890 -3.382 1.00 87.94 213 ILE A C 1
ATOM 1749 O O . ILE A 1 213 ? 0.788 -7.053 -3.054 1.00 87.94 213 ILE A O 1
ATOM 1753 N N . ILE A 1 214 ? -0.425 -5.185 -2.820 1.00 87.62 214 ILE A N 1
ATOM 1754 C CA . ILE A 1 214 ? -1.358 -5.781 -1.851 1.00 87.62 214 ILE A CA 1
ATOM 1755 C C . ILE A 1 214 ? -2.212 -6.862 -2.517 1.00 87.62 214 ILE A C 1
ATOM 1757 O O . ILE A 1 214 ? -2.358 -7.935 -1.941 1.00 87.62 214 ILE A O 1
ATOM 1761 N N . ALA A 1 215 ? -2.757 -6.603 -3.708 1.00 88.75 215 ALA A N 1
ATOM 1762 C CA . ALA A 1 215 ? -3.581 -7.567 -4.432 1.00 88.75 215 ALA A CA 1
ATOM 1763 C C . ALA A 1 215 ? -2.819 -8.880 -4.653 1.00 88.75 215 ALA A C 1
ATOM 1765 O O . ALA A 1 215 ? -3.308 -9.940 -4.270 1.00 88.75 215 ALA A O 1
ATOM 1766 N N . GLN A 1 216 ? -1.577 -8.802 -5.133 1.00 86.81 216 GLN A N 1
ATOM 1767 C CA . GLN A 1 216 ? -0.739 -9.985 -5.323 1.00 86.81 216 GLN A CA 1
ATOM 1768 C C . GLN A 1 216 ? -0.400 -10.700 -4.004 1.00 86.81 216 GLN A C 1
ATOM 1770 O O . GLN A 1 216 ? -0.443 -11.925 -3.955 1.00 86.81 216 GLN A O 1
ATOM 1775 N N . LYS A 1 217 ? -0.133 -9.971 -2.907 1.00 86.31 217 LYS A N 1
ATOM 1776 C CA . LYS A 1 217 ? 0.050 -10.583 -1.572 1.00 86.31 217 LYS A CA 1
ATOM 1777 C C . LYS A 1 217 ? -1.177 -11.355 -1.087 1.00 86.31 217 LYS A C 1
ATOM 1779 O O . LYS A 1 217 ? -1.032 -12.299 -0.318 1.00 86.31 217 LYS A O 1
ATOM 1784 N N . LEU A 1 218 ? -2.368 -10.930 -1.500 1.00 87.06 218 LEU A N 1
ATOM 1785 C CA . LEU A 1 218 ? -3.636 -11.593 -1.201 1.00 87.06 218 LEU A CA 1
ATOM 1786 C C . LEU A 1 218 ? -4.009 -12.653 -2.253 1.00 87.06 218 LEU A C 1
ATOM 1788 O O . LEU A 1 218 ? -5.135 -13.141 -2.240 1.00 87.06 218 LEU A O 1
ATOM 1792 N N . ASN A 1 219 ? -3.084 -13.011 -3.152 1.00 87.69 219 ASN A N 1
ATOM 1793 C CA . ASN A 1 219 ? -3.298 -13.934 -4.271 1.00 87.69 219 ASN A CA 1
ATOM 1794 C C . ASN A 1 219 ? -4.428 -13.503 -5.228 1.00 87.69 219 ASN A C 1
ATOM 1796 O O . ASN A 1 219 ? -5.058 -14.336 -5.876 1.00 87.69 219 ASN A O 1
ATOM 1800 N N . ILE A 1 220 ? -4.683 -12.196 -5.337 1.00 87.88 220 ILE A N 1
ATOM 1801 C CA . ILE A 1 220 ? -5.599 -11.617 -6.323 1.00 87.88 220 ILE A CA 1
ATOM 1802 C C . ILE A 1 220 ? -4.786 -11.269 -7.568 1.00 87.88 220 ILE A C 1
ATOM 1804 O O . ILE A 1 220 ? -3.958 -10.355 -7.550 1.00 87.88 220 ILE A O 1
ATOM 1808 N N . VAL A 1 221 ? -5.035 -11.994 -8.656 1.00 85.81 221 VAL A N 1
ATOM 1809 C CA . VAL A 1 221 ? -4.359 -11.783 -9.940 1.00 85.81 221 VAL A CA 1
ATOM 1810 C C . VAL A 1 221 ? -5.187 -10.827 -10.793 1.00 85.81 221 VAL A C 1
ATOM 1812 O O . VAL A 1 221 ? -6.365 -11.071 -11.048 1.00 85.81 221 VAL A O 1
ATOM 1815 N N . ILE A 1 222 ? -4.568 -9.732 -11.234 1.00 85.94 222 ILE A N 1
ATOM 1816 C CA . ILE A 1 222 ? -5.157 -8.783 -12.182 1.00 85.94 222 ILE A CA 1
ATOM 1817 C C . ILE A 1 222 ? -4.521 -9.074 -13.536 1.00 85.94 222 ILE A C 1
ATOM 1819 O O . ILE A 1 222 ? -3.306 -8.969 -13.676 1.00 85.94 222 ILE A O 1
ATOM 1823 N N . GLN A 1 223 ? -5.333 -9.456 -14.515 1.00 83.75 223 GLN A N 1
ATOM 1824 C CA . GLN A 1 223 ? -4.875 -9.766 -15.867 1.00 83.75 223 GLN A CA 1
ATOM 1825 C C . GLN A 1 223 ? -5.483 -8.790 -16.855 1.00 83.75 223 GLN A C 1
ATOM 1827 O O . GLN A 1 223 ? -6.581 -8.273 -16.637 1.00 83.75 223 GLN A O 1
ATOM 1832 N N . GLN A 1 224 ? -4.756 -8.540 -17.937 1.00 81.94 224 GLN A N 1
ATOM 1833 C CA . GLN A 1 224 ? -5.289 -7.750 -19.030 1.00 81.94 224 GLN A CA 1
ATOM 1834 C C . GLN A 1 224 ? -5.970 -8.653 -20.059 1.00 81.94 224 GLN A C 1
ATOM 1836 O O . GLN A 1 224 ? -5.518 -9.768 -20.332 1.00 81.94 224 GLN A O 1
ATOM 1841 N N . ASP A 1 225 ? -7.035 -8.142 -20.676 1.00 81.38 225 ASP A N 1
ATOM 1842 C CA . ASP A 1 225 ? -7.679 -8.818 -21.796 1.00 81.38 225 ASP A CA 1
ATOM 1843 C C . ASP A 1 225 ? -6.679 -9.123 -22.912 1.00 81.38 225 ASP A C 1
ATOM 1845 O O . ASP A 1 225 ? -5.807 -8.313 -23.241 1.00 81.38 225 ASP A O 1
ATOM 1849 N N . TYR A 1 226 ? -6.861 -10.283 -23.545 1.00 75.12 226 TYR A N 1
ATOM 1850 C CA . TYR A 1 226 ? -5.994 -10.783 -24.613 1.00 75.12 226 TYR A CA 1
ATOM 1851 C C . TYR A 1 226 ? -5.779 -9.763 -25.744 1.00 75.12 226 TYR A C 1
ATOM 1853 O O . TYR A 1 226 ? -4.666 -9.621 -26.242 1.00 75.12 226 TYR A O 1
ATOM 1861 N N . ILE A 1 227 ? -6.821 -8.998 -26.084 1.00 77.06 227 ILE A N 1
ATOM 1862 C CA . ILE A 1 227 ? -6.812 -7.991 -27.157 1.00 77.06 227 ILE A CA 1
ATOM 1863 C C . ILE A 1 227 ? -5.842 -6.839 -26.850 1.00 77.06 227 ILE A C 1
ATOM 1865 O O . ILE A 1 227 ? -5.225 -6.289 -27.756 1.00 77.06 227 ILE A O 1
ATOM 1869 N N . ASN A 1 228 ? -5.672 -6.490 -25.573 1.00 77.62 228 ASN A N 1
ATOM 1870 C CA . ASN A 1 228 ? -4.938 -5.297 -25.155 1.00 77.62 228 ASN A CA 1
ATOM 1871 C C . ASN A 1 228 ? -3.568 -5.611 -24.534 1.00 77.62 228 ASN A C 1
ATOM 1873 O O . ASN A 1 228 ? -2.939 -4.719 -23.968 1.00 77.62 228 ASN A O 1
ATOM 1877 N N . ARG A 1 229 ? -3.071 -6.851 -24.634 1.00 70.69 229 ARG A N 1
ATOM 1878 C CA . ARG A 1 229 ? -1.812 -7.273 -23.984 1.00 70.69 229 ARG A CA 1
ATOM 1879 C C . ARG A 1 229 ? -0.604 -6.403 -24.339 1.00 70.69 229 ARG A C 1
ATOM 1881 O O . ARG A 1 229 ? 0.278 -6.193 -23.512 1.00 70.69 229 ARG A O 1
ATOM 1888 N N . THR A 1 230 ? -0.574 -5.851 -25.547 1.00 74.44 230 THR A N 1
ATOM 1889 C CA . THR A 1 230 ? 0.518 -4.986 -26.015 1.00 74.44 230 THR A CA 1
ATOM 1890 C C . THR A 1 230 ? 0.424 -3.549 -25.506 1.00 74.44 230 THR A C 1
ATOM 1892 O O . THR A 1 230 ? 1.396 -2.812 -25.612 1.00 74.44 230 THR A O 1
ATOM 1895 N N . THR A 1 231 ? -0.700 -3.121 -24.916 1.00 82.25 231 THR A N 1
ATOM 1896 C CA . THR A 1 231 ? -0.875 -1.728 -24.466 1.00 82.25 231 THR A CA 1
ATOM 1897 C C . THR A 1 231 ? 0.100 -1.361 -23.349 1.00 82.25 231 THR A C 1
ATOM 1899 O O . THR A 1 231 ? 0.582 -0.225 -23.284 1.00 82.25 231 THR A O 1
ATOM 1902 N N . TRP A 1 232 ? 0.392 -2.309 -22.455 1.00 82.81 232 TRP A N 1
ATOM 1903 C CA . TRP A 1 232 ? 1.296 -2.080 -21.331 1.00 82.81 232 TRP A CA 1
ATOM 1904 C C . TRP A 1 232 ? 2.744 -2.447 -21.630 1.00 82.81 232 TRP A C 1
ATOM 1906 O O . TRP A 1 232 ? 3.623 -1.874 -20.992 1.00 82.81 232 TRP A O 1
ATOM 1916 N N . ALA A 1 233 ? 2.999 -3.300 -22.620 1.00 83.88 233 ALA A N 1
ATOM 1917 C CA . ALA A 1 233 ? 4.349 -3.636 -23.047 1.00 83.88 233 ALA A CA 1
ATOM 1918 C C . ALA A 1 233 ? 5.040 -2.418 -23.682 1.00 83.88 233 ALA A C 1
ATOM 1920 O O . ALA A 1 233 ? 4.497 -1.760 -24.570 1.00 83.88 233 ALA A O 1
ATOM 1921 N N . ILE A 1 234 ? 6.246 -2.107 -23.218 1.00 82.12 234 ILE A N 1
ATOM 1922 C CA . ILE A 1 234 ? 7.093 -1.077 -23.817 1.00 82.12 234 ILE A CA 1
ATOM 1923 C C . ILE A 1 234 ? 8.053 -1.803 -24.742 1.00 82.12 234 ILE A C 1
ATOM 1925 O O . ILE A 1 234 ? 8.954 -2.475 -24.263 1.00 82.12 234 ILE A O 1
ATOM 1929 N N . SER A 1 235 ? 7.873 -1.698 -26.056 1.00 77.25 235 SER A N 1
ATOM 1930 C CA . SER A 1 235 ? 8.755 -2.353 -27.025 1.00 77.25 235 SER A CA 1
ATOM 1931 C C . SER A 1 235 ? 10.138 -1.699 -27.051 1.00 77.25 235 SER A C 1
ATOM 1933 O O . SER A 1 235 ? 10.243 -0.484 -27.233 1.00 77.25 235 SER A O 1
ATOM 1935 N N . GLY A 1 236 ? 11.192 -2.502 -26.931 1.00 70.88 236 GLY A N 1
ATOM 1936 C CA . GLY A 1 236 ? 12.578 -2.090 -27.136 1.00 70.88 236 GLY A CA 1
ATOM 1937 C C . GLY A 1 236 ? 13.330 -3.122 -27.961 1.00 70.88 236 GLY A C 1
ATOM 1938 O O . GLY A 1 236 ? 12.914 -4.271 -28.072 1.00 70.88 236 GLY A O 1
ATOM 1939 N N . ARG A 1 237 ? 14.417 -2.681 -28.596 1.00 66.12 237 ARG A N 1
ATOM 1940 C CA . ARG A 1 237 ? 15.199 -3.501 -29.532 1.00 66.12 237 ARG A CA 1
ATOM 1941 C C . ARG A 1 237 ? 16.352 -4.255 -28.858 1.00 66.12 237 ARG A C 1
ATOM 1943 O O . ARG A 1 237 ? 16.988 -5.066 -29.513 1.00 66.12 237 ARG A O 1
ATOM 1950 N N . SER A 1 238 ? 16.634 -3.959 -27.589 1.00 72.25 238 SER A N 1
ATOM 1951 C CA . SER A 1 238 ? 17.754 -4.512 -26.818 1.00 72.25 238 SER A CA 1
ATOM 1952 C C . SER A 1 238 ? 17.285 -5.113 -25.499 1.00 72.25 238 SER A C 1
ATOM 1954 O O . SER A 1 238 ? 16.115 -4.997 -25.138 1.00 72.25 238 SER A O 1
ATOM 1956 N N . ILE A 1 239 ? 18.222 -5.666 -24.732 1.00 77.06 239 ILE A N 1
ATOM 1957 C CA . ILE A 1 239 ? 17.941 -6.229 -23.414 1.00 77.06 239 ILE A CA 1
ATOM 1958 C C . ILE A 1 239 ? 17.459 -5.138 -22.430 1.00 77.06 239 ILE A C 1
ATOM 1960 O O . ILE A 1 239 ? 18.023 -4.029 -22.388 1.00 77.06 239 ILE A O 1
ATOM 1964 N N . PRO A 1 240 ? 16.387 -5.408 -21.658 1.00 83.25 240 PRO A N 1
ATOM 1965 C CA . PRO A 1 240 ? 15.920 -4.528 -20.597 1.00 83.25 240 PRO A CA 1
ATOM 1966 C C . PRO A 1 240 ? 16.982 -4.355 -19.514 1.00 83.25 240 PRO A C 1
ATOM 1968 O O . PRO A 1 240 ? 17.552 -5.314 -18.994 1.00 83.25 240 PRO A O 1
ATOM 1971 N N . ILE A 1 241 ? 17.179 -3.119 -19.067 1.00 80.19 241 ILE A N 1
ATOM 1972 C CA . ILE A 1 241 ? 18.137 -2.796 -17.999 1.00 80.19 241 ILE A CA 1
ATOM 1973 C C . ILE A 1 241 ? 17.800 -3.547 -16.718 1.00 80.19 241 ILE A C 1
ATOM 1975 O O . ILE A 1 241 ? 18.684 -3.951 -15.970 1.00 80.19 241 ILE A O 1
ATOM 1979 N N . ARG A 1 242 ? 16.516 -3.789 -16.462 1.00 79.00 242 ARG A N 1
ATOM 1980 C CA . ARG A 1 242 ? 16.105 -4.539 -15.282 1.00 79.00 242 ARG A CA 1
ATOM 1981 C C . ARG A 1 242 ? 16.658 -5.967 -15.269 1.00 79.00 242 ARG A C 1
ATOM 1983 O O . ARG A 1 242 ? 17.090 -6.411 -14.210 1.00 79.00 242 ARG A O 1
ATOM 1990 N N . GLU A 1 243 ? 16.723 -6.644 -16.412 1.00 79.62 243 GLU A N 1
ATOM 1991 C CA . GLU A 1 243 ? 17.284 -8.000 -16.525 1.00 79.62 243 GLU A CA 1
ATOM 1992 C C . GLU A 1 243 ? 18.795 -8.018 -16.292 1.00 79.62 243 GLU A C 1
ATOM 1994 O O . GLU A 1 243 ? 19.304 -8.873 -15.562 1.00 79.62 243 GLU A O 1
ATOM 1999 N N . ILE A 1 244 ? 19.503 -7.004 -16.799 1.00 77.94 244 ILE A N 1
ATOM 2000 C CA . ILE A 1 244 ? 20.931 -6.795 -16.519 1.00 77.94 244 ILE A CA 1
ATOM 2001 C C . ILE A 1 244 ? 21.150 -6.694 -15.001 1.00 77.94 244 ILE A C 1
ATOM 2003 O O . ILE A 1 244 ? 22.048 -7.317 -14.435 1.00 77.94 244 ILE A O 1
ATOM 2007 N N . PHE A 1 245 ? 20.284 -5.960 -14.300 1.00 77.19 245 PHE A N 1
ATOM 2008 C CA . PHE A 1 245 ? 20.435 -5.726 -12.863 1.00 77.19 245 PHE A CA 1
ATOM 2009 C C . PHE A 1 245 ? 20.066 -6.947 -12.018 1.00 77.19 245 PHE A C 1
ATOM 2011 O O . PHE A 1 245 ? 20.643 -7.132 -10.942 1.00 77.19 245 PHE A O 1
ATOM 2018 N N . ILE A 1 246 ? 19.130 -7.777 -12.490 1.00 78.00 246 ILE A N 1
ATOM 2019 C CA . ILE A 1 246 ? 18.833 -9.087 -11.895 1.00 78.00 246 ILE A CA 1
ATOM 2020 C C . ILE A 1 246 ? 20.068 -9.985 -12.024 1.00 78.00 246 ILE A C 1
ATOM 2022 O O . ILE A 1 246 ? 20.549 -10.512 -11.019 1.00 78.00 246 ILE A O 1
ATOM 2026 N N . THR A 1 247 ? 20.637 -10.070 -13.228 1.00 78.94 247 THR A N 1
ATOM 2027 C CA . THR A 1 247 ? 21.809 -10.903 -13.541 1.00 78.94 247 THR A CA 1
ATOM 2028 C C . THR A 1 247 ? 23.027 -10.514 -12.700 1.00 78.94 247 THR A C 1
ATOM 2030 O O . THR A 1 247 ? 23.671 -11.367 -12.091 1.00 78.94 247 THR A O 1
ATOM 2033 N N . HIS A 1 248 ? 23.303 -9.214 -12.568 1.00 72.56 248 HIS A N 1
ATOM 2034 C CA . HIS A 1 248 ? 24.431 -8.698 -11.786 1.00 72.56 248 HIS A CA 1
ATOM 2035 C C . HIS A 1 248 ? 24.134 -8.503 -10.287 1.00 72.56 248 HIS A C 1
ATOM 2037 O O . HIS A 1 248 ? 24.958 -7.934 -9.568 1.00 72.56 248 HIS A O 1
ATOM 2043 N N . ARG A 1 249 ? 22.971 -8.957 -9.787 1.00 71.19 249 ARG A N 1
ATOM 2044 C CA . ARG A 1 249 ? 22.530 -8.811 -8.380 1.00 71.19 249 ARG A CA 1
ATOM 2045 C C . ARG A 1 249 ? 22.602 -7.371 -7.850 1.00 71.19 249 ARG A C 1
ATOM 2047 O O . ARG A 1 249 ? 22.802 -7.138 -6.658 1.00 71.19 249 ARG A O 1
ATOM 2054 N N . CYS A 1 250 ? 22.411 -6.386 -8.723 1.00 72.25 250 CYS A N 1
ATOM 2055 C CA . CYS A 1 250 ? 22.572 -4.964 -8.415 1.00 72.25 250 CYS A CA 1
ATOM 2056 C C . CYS A 1 250 ? 21.250 -4.178 -8.461 1.00 72.25 250 CYS A C 1
ATOM 2058 O O . CYS A 1 250 ? 21.242 -2.951 -8.545 1.00 72.25 250 CYS A O 1
ATOM 2060 N N . LEU A 1 251 ? 20.121 -4.872 -8.300 1.00 68.94 251 LEU A N 1
ATOM 2061 C CA . LEU A 1 251 ? 18.756 -4.333 -8.255 1.00 68.94 251 LEU A CA 1
ATOM 2062 C C . LEU A 1 251 ? 18.574 -3.079 -7.373 1.00 68.94 251 LEU A C 1
ATOM 2064 O O . LEU A 1 251 ? 17.845 -2.161 -7.744 1.00 68.94 251 LEU A O 1
ATOM 2068 N N . ASN A 1 252 ? 19.290 -2.965 -6.251 1.00 69.00 252 ASN A N 1
ATOM 2069 C CA . ASN A 1 252 ? 19.253 -1.781 -5.376 1.00 69.00 252 ASN A CA 1
ATOM 2070 C C . ASN A 1 252 ? 19.615 -0.462 -6.093 1.00 69.00 252 ASN A C 1
ATOM 2072 O O . ASN A 1 252 ? 19.205 0.620 -5.658 1.00 69.00 252 ASN A O 1
ATOM 2076 N N . LEU A 1 253 ? 20.393 -0.539 -7.177 1.00 69.31 253 LEU A N 1
ATOM 2077 C CA . LEU A 1 253 ? 20.806 0.605 -7.987 1.00 69.31 253 LEU A CA 1
ATOM 2078 C C . LEU A 1 253 ? 19.697 1.087 -8.932 1.00 69.31 253 LEU A C 1
ATOM 2080 O O . LEU A 1 253 ? 19.709 2.258 -9.301 1.00 69.31 253 LEU A O 1
ATOM 2084 N N . LEU A 1 254 ? 18.694 0.258 -9.239 1.00 70.19 254 LEU A N 1
ATOM 2085 C CA . LEU A 1 254 ? 17.571 0.617 -10.114 1.00 70.19 254 LEU A CA 1
ATOM 2086 C C . LEU A 1 254 ? 16.769 1.802 -9.550 1.00 70.19 254 LEU A C 1
ATOM 2088 O O . LEU A 1 254 ? 16.371 2.706 -10.282 1.00 70.19 254 LEU A O 1
ATOM 2092 N N . ARG A 1 255 ? 16.670 1.900 -8.217 1.00 67.19 255 ARG A N 1
ATOM 2093 C CA . ARG A 1 255 ? 16.082 3.060 -7.523 1.00 67.19 255 ARG A CA 1
ATOM 2094 C C . ARG A 1 255 ? 16.770 4.384 -7.879 1.00 67.19 255 ARG A C 1
ATOM 2096 O O . ARG A 1 255 ? 16.140 5.433 -7.832 1.00 67.19 255 ARG A O 1
ATOM 2103 N N . LYS A 1 256 ? 18.070 4.362 -8.192 1.00 66.44 256 LYS A N 1
ATOM 2104 C CA . LYS A 1 256 ? 18.825 5.573 -8.552 1.00 66.44 256 LYS A CA 1
ATOM 2105 C C . LYS A 1 256 ? 18.566 6.018 -9.996 1.00 66.44 256 LYS A C 1
ATOM 2107 O O . LYS A 1 256 ? 18.836 7.174 -10.311 1.00 66.44 256 LYS A O 1
ATOM 2112 N N . ILE A 1 257 ? 18.063 5.124 -10.846 1.00 65.19 257 ILE A N 1
ATOM 2113 C CA . ILE A 1 257 ? 17.775 5.381 -12.263 1.00 65.19 257 ILE A CA 1
ATOM 2114 C C . ILE A 1 257 ? 16.411 6.062 -12.405 1.00 65.19 257 ILE A C 1
ATOM 2116 O O . ILE A 1 257 ? 16.311 7.093 -13.062 1.00 65.19 257 ILE A O 1
ATOM 2120 N N . GLY A 1 258 ? 15.391 5.562 -11.699 1.00 58.78 258 GLY A N 1
ATOM 2121 C CA . GLY A 1 258 ? 14.004 6.050 -11.762 1.00 58.78 258 GLY A CA 1
ATOM 2122 C C . GLY A 1 258 ? 13.729 7.423 -11.128 1.00 58.78 258 GLY A C 1
ATOM 2123 O O . GLY A 1 258 ? 12.586 7.711 -10.782 1.00 58.78 258 GLY A O 1
ATOM 2124 N N . ILE A 1 259 ? 14.752 8.262 -10.922 1.00 61.31 259 ILE A N 1
ATOM 2125 C CA . ILE A 1 259 ? 14.605 9.587 -10.293 1.00 61.31 259 ILE A CA 1
ATOM 2126 C C . ILE A 1 259 ? 14.076 10.624 -11.297 1.00 61.31 259 ILE A C 1
ATOM 2128 O O . ILE A 1 259 ? 13.372 11.550 -10.896 1.00 61.31 259 ILE A O 1
ATOM 2132 N N . SER A 1 260 ? 14.396 10.480 -12.588 1.00 61.75 260 SER A N 1
ATOM 2133 C CA . SER A 1 260 ? 13.913 11.398 -13.623 1.00 61.75 260 SER A CA 1
ATOM 2134 C C . SER A 1 260 ? 12.656 10.866 -14.299 1.00 61.75 260 SER A C 1
ATOM 2136 O O . SER A 1 260 ? 12.635 9.740 -14.791 1.00 61.75 260 SER A O 1
ATOM 2138 N N . ASN A 1 261 ? 11.624 11.708 -14.362 1.00 65.69 261 ASN A N 1
ATOM 2139 C CA . ASN A 1 261 ? 10.450 11.452 -15.194 1.00 65.69 261 ASN A CA 1
ATOM 2140 C C . ASN A 1 261 ? 10.664 11.907 -16.653 1.00 65.69 261 ASN A C 1
ATOM 2142 O O . ASN A 1 261 ? 9.882 11.500 -17.505 1.00 65.69 261 ASN A O 1
ATOM 2146 N N . SER A 1 262 ? 11.670 12.752 -16.930 1.00 73.94 262 SER A N 1
ATOM 2147 C CA . SER A 1 262 ? 11.885 13.351 -18.261 1.00 73.94 262 SER A CA 1
ATOM 2148 C C . SER A 1 262 ? 12.509 12.347 -19.240 1.00 73.94 262 SER A C 1
ATOM 2150 O O . SER A 1 262 ? 12.108 12.270 -20.399 1.00 73.94 262 SER A O 1
ATOM 2152 N N . TYR A 1 263 ? 13.400 11.474 -18.751 1.00 76.81 263 TYR A N 1
ATOM 2153 C CA . TYR A 1 263 ? 13.993 10.400 -19.554 1.00 76.81 263 TYR A CA 1
ATOM 2154 C C . TYR A 1 263 ? 13.986 9.057 -18.802 1.00 76.81 263 TYR A C 1
ATOM 2156 O O . TYR A 1 263 ? 14.969 8.712 -18.137 1.00 76.81 263 TYR A O 1
ATOM 2164 N N . PRO A 1 264 ? 12.872 8.296 -18.852 1.00 78.56 264 PRO A N 1
ATOM 2165 C CA . PRO A 1 264 ? 12.780 6.998 -18.200 1.00 78.56 264 PRO A CA 1
ATOM 2166 C C . PRO A 1 264 ? 13.620 5.962 -18.952 1.00 78.56 264 PRO A C 1
ATOM 2168 O O . PRO A 1 264 ? 13.375 5.642 -20.119 1.00 78.56 264 PRO A O 1
ATOM 2171 N N . LEU A 1 265 ? 14.616 5.430 -18.252 1.00 80.88 265 LEU A N 1
ATOM 2172 C CA . LEU A 1 265 ? 15.559 4.470 -18.798 1.00 80.88 265 LEU A CA 1
ATOM 2173 C C . LEU A 1 265 ? 15.084 3.032 -18.516 1.00 80.88 265 LEU A C 1
ATOM 2175 O O . LEU A 1 265 ? 15.013 2.604 -17.365 1.00 80.88 265 LEU A O 1
ATOM 2179 N N . ILE A 1 266 ? 14.748 2.305 -19.580 1.00 82.31 266 ILE A N 1
ATOM 2180 C CA . ILE A 1 266 ? 14.162 0.954 -19.576 1.00 82.31 266 ILE A CA 1
ATOM 2181 C C . ILE A 1 266 ? 15.070 -0.027 -20.322 1.00 82.31 266 ILE A C 1
ATOM 2183 O O . ILE A 1 266 ? 15.288 -1.143 -19.855 1.00 82.31 266 ILE A O 1
ATOM 2187 N N . TYR A 1 267 ? 15.632 0.403 -21.450 1.00 83.19 267 TYR A N 1
ATOM 2188 C CA . TYR A 1 267 ? 16.440 -0.412 -22.350 1.00 83.19 267 TYR A CA 1
ATOM 2189 C C . TYR A 1 267 ? 17.868 0.093 -22.425 1.00 83.19 267 TYR A C 1
ATOM 2191 O O . TYR A 1 267 ? 18.117 1.299 -22.443 1.00 83.19 267 TYR A O 1
ATOM 2199 N N . ALA A 1 268 ? 18.813 -0.836 -22.525 1.00 79.56 268 ALA A N 1
ATOM 2200 C CA . ALA A 1 268 ? 20.223 -0.492 -22.596 1.00 79.56 268 ALA A CA 1
ATOM 2201 C C . ALA A 1 268 ? 20.573 0.248 -23.905 1.00 79.56 268 ALA A C 1
ATOM 2203 O O . ALA A 1 268 ? 21.420 1.144 -23.891 1.00 79.56 268 ALA A O 1
ATOM 2204 N N . SER A 1 269 ? 19.835 -0.008 -24.997 1.00 78.62 269 SER A N 1
ATOM 2205 C CA . SER A 1 269 ? 19.969 0.709 -26.272 1.00 78.62 269 SER A CA 1
ATOM 2206 C C . SER A 1 269 ? 19.662 2.198 -26.191 1.00 78.62 269 SER A C 1
ATOM 2208 O O . SER A 1 269 ? 20.132 2.953 -27.034 1.00 78.62 269 SER A O 1
ATOM 2210 N N . GLN A 1 270 ? 18.890 2.652 -25.198 1.00 82.94 270 GLN A N 1
ATOM 2211 C CA . GLN A 1 270 ? 18.604 4.082 -25.019 1.00 82.94 270 GLN A CA 1
ATOM 2212 C C . GLN A 1 270 ? 19.873 4.889 -24.704 1.00 82.94 270 GLN A C 1
ATOM 2214 O O . GLN A 1 270 ? 19.897 6.102 -24.882 1.00 82.94 270 GLN A O 1
ATOM 2219 N N . LEU A 1 271 ? 20.940 4.221 -24.258 1.00 80.00 271 LEU A N 1
ATOM 2220 C CA . LEU A 1 271 ? 22.236 4.841 -24.007 1.00 80.00 271 LEU A CA 1
ATOM 2221 C C . LEU A 1 271 ? 23.178 4.790 -25.215 1.00 80.00 271 LEU A C 1
ATOM 2223 O O . LEU A 1 271 ? 24.312 5.237 -25.082 1.00 80.00 271 LEU A O 1
ATOM 2227 N N . ILE A 1 272 ? 22.756 4.261 -26.364 1.00 80.69 272 ILE A N 1
ATOM 2228 C CA . ILE A 1 272 ? 23.601 4.087 -27.552 1.00 80.69 272 ILE A CA 1
ATOM 2229 C C . ILE A 1 272 ? 23.235 5.154 -28.594 1.00 80.69 272 ILE A C 1
ATOM 2231 O O . ILE A 1 272 ? 22.068 5.323 -28.945 1.00 80.69 272 ILE A O 1
ATOM 2235 N N . LEU A 1 273 ? 24.232 5.889 -29.093 1.00 80.06 273 LEU A N 1
ATOM 2236 C CA . LEU A 1 273 ? 24.067 6.787 -30.237 1.00 80.06 273 LEU A CA 1
ATOM 2237 C C . LEU A 1 273 ? 23.957 5.985 -31.545 1.00 80.06 273 LEU A C 1
ATOM 2239 O O . LEU A 1 273 ? 24.509 4.890 -31.638 1.00 80.06 273 LEU A O 1
ATOM 2243 N N . PRO A 1 274 ? 23.380 6.564 -32.616 1.00 75.06 274 PRO A N 1
ATOM 2244 C CA . PRO A 1 274 ? 23.379 5.949 -33.949 1.00 75.06 274 PRO A CA 1
ATOM 2245 C C . PRO A 1 274 ? 24.774 5.553 -34.467 1.00 75.06 274 PRO A C 1
ATOM 2247 O O . PRO A 1 274 ? 24.890 4.675 -35.311 1.00 75.06 274 PRO A O 1
ATOM 2250 N N . SER A 1 275 ? 25.836 6.174 -33.944 1.00 73.69 275 SER A N 1
ATOM 2251 C CA . SER A 1 275 ? 27.236 5.858 -34.247 1.00 73.69 275 SER A CA 1
ATOM 2252 C C . SER A 1 275 ? 27.780 4.610 -33.533 1.00 73.69 275 SER A C 1
ATOM 2254 O O . SER A 1 275 ? 28.982 4.360 -33.597 1.00 73.69 275 SER A O 1
ATOM 2256 N N . GLY A 1 276 ? 26.954 3.876 -32.779 1.00 72.75 276 GLY A N 1
ATOM 2257 C CA . GLY A 1 276 ? 27.357 2.698 -31.997 1.00 72.75 276 GLY A CA 1
ATOM 2258 C C . GLY A 1 276 ? 28.107 3.015 -30.697 1.00 72.75 276 GLY A C 1
ATOM 2259 O O . GLY A 1 276 ? 28.411 2.111 -29.922 1.00 72.75 276 GLY A O 1
ATOM 2260 N N . HIS A 1 277 ? 28.384 4.292 -30.430 1.00 78.00 277 HIS A N 1
ATOM 2261 C CA . HIS A 1 277 ? 29.036 4.739 -29.203 1.00 78.00 277 HIS A CA 1
ATOM 2262 C C . HIS A 1 277 ? 28.005 4.955 -28.098 1.00 78.00 277 HIS A C 1
ATOM 2264 O O . HIS A 1 277 ? 26.900 5.433 -28.356 1.00 78.00 277 HIS A O 1
ATOM 2270 N N . THR A 1 278 ? 28.367 4.660 -26.854 1.00 79.38 278 THR A N 1
ATOM 2271 C CA . THR A 1 278 ? 27.535 5.010 -25.705 1.00 79.38 278 THR A CA 1
ATOM 2272 C C . THR A 1 278 ? 27.570 6.512 -25.432 1.00 79.38 278 THR A C 1
ATOM 2274 O O . THR A 1 278 ? 28.590 7.186 -25.597 1.00 79.38 278 THR A O 1
ATOM 2277 N N . ILE A 1 279 ? 26.418 7.055 -25.036 1.00 82.38 279 ILE A N 1
ATOM 2278 C CA . ILE A 1 279 ? 26.263 8.439 -24.589 1.00 82.38 279 ILE A CA 1
ATOM 2279 C C . ILE A 1 279 ? 27.232 8.672 -23.413 1.00 82.38 279 ILE A C 1
ATOM 2281 O O . ILE A 1 279 ? 27.644 7.740 -22.732 1.00 82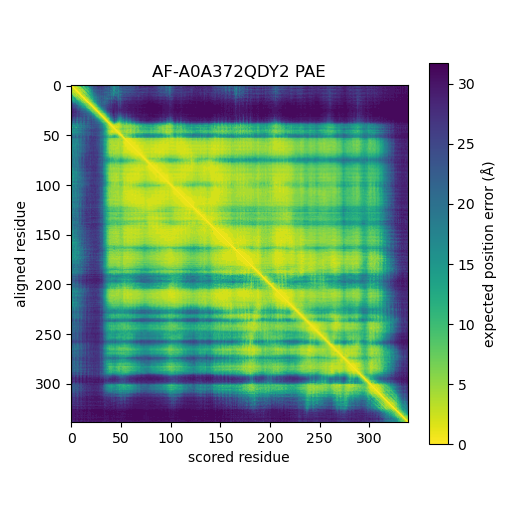.38 279 ILE A O 1
ATOM 2285 N N . SER A 1 280 ? 27.664 9.908 -23.168 1.00 81.88 280 SER A N 1
ATOM 2286 C CA . SER A 1 280 ? 28.438 10.197 -21.956 1.00 81.88 280 SER A CA 1
ATOM 2287 C C . SER A 1 280 ? 27.509 10.340 -20.747 1.00 81.88 280 SER A C 1
ATOM 2289 O O . SER A 1 280 ? 26.393 10.848 -20.864 1.00 81.88 280 SER A O 1
ATOM 2291 N N . TRP A 1 281 ? 27.979 9.987 -19.547 1.00 77.06 281 TRP A N 1
ATOM 2292 C CA . TRP A 1 281 ? 27.208 10.170 -18.305 1.00 77.06 281 TRP A CA 1
ATOM 2293 C C . TRP A 1 281 ? 26.653 11.597 -18.142 1.00 77.06 281 TRP A C 1
ATOM 2295 O O . TRP A 1 281 ? 25.519 11.795 -17.704 1.00 77.06 281 TRP A O 1
ATOM 2305 N N . VAL A 1 282 ? 27.446 12.600 -18.525 1.00 79.44 282 VAL A N 1
ATOM 2306 C CA . VAL A 1 282 ? 27.061 14.017 -18.469 1.00 79.44 282 VAL A CA 1
ATOM 2307 C C . VAL A 1 282 ? 25.918 14.316 -19.438 1.00 79.44 282 VAL A C 1
ATOM 2309 O O . VAL A 1 282 ? 24.964 14.993 -19.063 1.00 79.44 282 VAL A O 1
ATOM 2312 N N . CYS A 1 283 ? 25.984 13.772 -20.654 1.00 81.31 283 CYS A N 1
ATOM 2313 C CA . CYS A 1 283 ? 24.936 13.929 -21.656 1.00 81.31 283 CYS A CA 1
ATOM 2314 C C . CYS A 1 283 ? 23.634 13.234 -21.220 1.00 81.31 283 CYS A C 1
ATOM 2316 O O . CYS A 1 283 ? 22.574 13.852 -21.262 1.00 81.31 283 CYS A O 1
ATOM 2318 N N . TYR A 1 284 ? 23.707 12.016 -20.668 1.00 82.12 284 TYR A N 1
ATOM 2319 C CA . TYR A 1 284 ? 22.539 11.352 -20.074 1.00 82.12 284 TYR A CA 1
ATOM 2320 C C . TYR A 1 284 ? 21.901 12.198 -18.962 1.00 82.12 284 TYR A C 1
ATOM 2322 O O . TYR A 1 284 ? 20.688 12.390 -18.947 1.00 82.12 284 TYR A O 1
ATOM 2330 N N . ARG A 1 285 ? 22.707 12.745 -18.039 1.00 78.12 285 ARG A N 1
ATOM 2331 C CA . ARG A 1 285 ? 22.205 13.606 -16.953 1.00 78.12 285 ARG A CA 1
ATOM 2332 C C . ARG A 1 285 ? 21.509 14.852 -17.487 1.00 78.12 285 ARG A C 1
ATOM 2334 O O . ARG A 1 285 ? 20.489 15.232 -16.926 1.00 78.12 285 ARG A O 1
ATOM 2341 N N . PHE A 1 286 ? 22.039 15.447 -18.553 1.00 81.19 286 PHE A N 1
ATOM 2342 C CA . PHE A 1 286 ? 21.427 16.594 -19.211 1.00 81.19 286 PHE A CA 1
ATOM 2343 C C . PHE A 1 286 ? 20.059 16.242 -19.812 1.00 81.19 286 PHE A C 1
ATOM 2345 O O . PHE A 1 286 ? 19.082 16.919 -19.511 1.00 81.19 286 PHE A O 1
ATOM 2352 N N . ILE A 1 287 ? 19.971 15.145 -20.573 1.00 81.12 287 ILE A N 1
ATOM 2353 C CA . ILE A 1 287 ? 18.711 14.667 -21.171 1.00 81.12 287 ILE A CA 1
ATOM 2354 C C . ILE A 1 287 ? 17.685 14.310 -20.087 1.00 81.12 287 ILE A C 1
ATOM 2356 O O . ILE A 1 287 ? 16.503 14.596 -20.221 1.00 81.12 287 ILE A O 1
ATOM 2360 N N . ALA A 1 288 ? 18.138 13.719 -18.983 1.00 77.50 288 ALA A N 1
ATOM 2361 C CA . ALA A 1 288 ? 17.287 13.382 -17.852 1.00 77.50 288 ALA A CA 1
ATOM 2362 C C . ALA A 1 288 ? 16.920 14.595 -16.969 1.00 77.50 288 ALA A C 1
ATOM 2364 O O . ALA A 1 288 ? 16.300 14.390 -15.926 1.00 77.50 288 ALA A O 1
ATOM 2365 N N . GLU A 1 289 ? 17.308 15.826 -17.323 1.00 78.19 289 GLU A N 1
ATOM 2366 C CA . GLU A 1 289 ? 17.097 17.049 -16.523 1.00 78.19 289 GLU A CA 1
ATOM 2367 C C . GLU A 1 289 ? 17.656 16.954 -15.090 1.00 78.19 289 GLU A C 1
ATOM 2369 O O . GLU A 1 289 ? 17.155 17.545 -14.131 1.00 78.19 289 GLU A O 1
ATOM 2374 N N . LEU A 1 290 ? 18.727 16.186 -14.914 1.00 75.75 290 LEU A N 1
ATOM 2375 C CA . LEU A 1 290 ? 19.382 16.003 -13.630 1.00 75.75 290 LEU A CA 1
ATOM 2376 C C . LEU A 1 290 ? 20.634 16.881 -13.544 1.00 75.75 290 LEU A C 1
ATOM 2378 O O . LEU A 1 290 ? 21.407 16.995 -14.492 1.00 75.75 290 LEU A O 1
ATOM 2382 N N . SER A 1 291 ? 20.907 17.448 -12.364 1.00 69.56 291 SER A N 1
ATOM 2383 C CA . SER A 1 291 ? 22.093 18.296 -12.165 1.00 69.56 291 SER A CA 1
ATOM 2384 C C . SER A 1 291 ? 23.389 17.577 -12.565 1.00 69.56 291 SER A C 1
ATOM 2386 O O . SER A 1 291 ? 23.715 16.516 -12.030 1.00 69.56 291 SER A O 1
ATOM 2388 N N . ALA A 1 292 ? 24.166 18.163 -13.474 1.00 64.19 292 ALA A N 1
ATOM 2389 C CA . ALA A 1 292 ? 25.469 17.634 -13.880 1.00 64.19 292 ALA A CA 1
ATOM 2390 C C . ALA A 1 292 ? 26.599 17.953 -12.875 1.00 64.19 292 ALA A C 1
ATOM 2392 O O . ALA A 1 292 ? 27.729 17.503 -13.049 1.00 64.19 292 ALA A O 1
ATOM 2393 N N . LYS A 1 293 ? 26.318 18.722 -11.811 1.00 55.50 293 LYS A N 1
ATOM 2394 C CA . LYS A 1 293 ? 27.313 19.157 -10.818 1.00 55.50 293 LYS A CA 1
ATOM 2395 C C . LYS A 1 293 ? 27.370 18.174 -9.637 1.00 55.50 293 LYS A C 1
ATOM 2397 O O . LYS A 1 293 ? 26.443 18.134 -8.832 1.00 55.50 293 LYS A O 1
ATOM 2402 N N . GLY A 1 294 ? 28.453 17.397 -9.507 1.00 54.25 294 GLY A N 1
ATOM 2403 C CA . GLY A 1 294 ? 28.687 16.530 -8.339 1.00 54.25 294 GLY A CA 1
ATOM 2404 C C . GLY A 1 294 ? 29.822 15.506 -8.496 1.00 54.25 294 GLY A C 1
ATOM 2405 O O . GLY A 1 294 ? 30.217 15.170 -9.608 1.00 54.25 294 GLY A O 1
ATOM 2406 N N . ARG A 1 295 ? 30.351 15.000 -7.367 1.00 45.72 295 ARG A N 1
ATOM 2407 C CA . ARG A 1 295 ? 31.398 13.959 -7.338 1.00 45.72 295 ARG A CA 1
ATOM 2408 C C . ARG A 1 295 ? 30.847 12.612 -7.825 1.00 45.72 295 ARG A C 1
ATOM 2410 O O . ARG A 1 295 ? 29.892 12.073 -7.277 1.00 45.72 295 ARG A O 1
ATOM 2417 N N . ALA A 1 296 ? 31.531 12.067 -8.821 1.00 50.22 296 ALA A N 1
ATOM 2418 C CA . ALA A 1 296 ? 31.222 10.886 -9.625 1.00 50.22 296 ALA A CA 1
ATOM 2419 C C . ALA A 1 296 ? 31.138 9.527 -8.879 1.00 50.22 296 ALA A C 1
ATOM 2421 O O . ALA A 1 296 ? 30.693 8.535 -9.442 1.00 50.22 296 ALA A O 1
ATOM 2422 N N . ILE A 1 297 ? 31.534 9.452 -7.609 1.00 47.19 297 ILE A N 1
ATOM 2423 C CA . ILE A 1 297 ? 32.123 8.230 -7.025 1.00 47.19 297 ILE A CA 1
ATOM 2424 C C . ILE A 1 297 ? 31.106 7.122 -6.648 1.00 47.19 297 ILE A C 1
ATOM 2426 O O . ILE A 1 297 ? 31.513 6.004 -6.382 1.00 47.19 297 ILE A O 1
ATOM 2430 N N . THR A 1 298 ? 29.787 7.371 -6.650 1.00 47.03 298 THR A N 1
ATOM 2431 C CA . THR A 1 298 ? 28.768 6.334 -6.306 1.00 47.03 298 THR A CA 1
ATOM 2432 C C . THR A 1 298 ? 27.584 6.231 -7.279 1.00 47.03 298 THR A C 1
ATOM 2434 O O . THR A 1 298 ? 26.641 5.459 -7.059 1.00 47.03 298 THR A O 1
ATOM 2437 N N . HIS A 1 299 ? 27.596 7.045 -8.338 1.00 51.50 299 HIS A N 1
ATOM 2438 C CA . HIS A 1 299 ? 26.569 7.082 -9.390 1.00 51.50 299 HIS A CA 1
ATOM 2439 C C . HIS A 1 299 ? 27.053 6.482 -10.715 1.00 51.50 299 HIS A C 1
ATOM 2441 O O . HIS A 1 299 ? 26.243 6.266 -11.608 1.00 51.50 299 HIS A O 1
ATOM 2447 N N . ILE A 1 300 ? 28.353 6.212 -10.803 1.00 57.91 300 ILE A N 1
ATOM 2448 C CA . ILE A 1 300 ? 29.077 5.711 -11.969 1.00 57.91 300 ILE A CA 1
ATOM 2449 C C . ILE A 1 300 ? 28.872 4.204 -12.147 1.00 57.91 300 ILE A C 1
ATOM 2451 O O . ILE A 1 300 ? 28.634 3.761 -13.262 1.00 57.91 300 ILE A O 1
ATOM 2455 N N . ASP A 1 301 ? 28.856 3.428 -11.063 1.00 64.25 301 ASP A N 1
ATOM 2456 C CA . ASP A 1 301 ? 28.964 1.964 -11.142 1.00 64.25 301 ASP A CA 1
ATOM 2457 C C . ASP A 1 301 ? 27.885 1.305 -12.005 1.00 64.25 301 ASP A C 1
ATOM 2459 O O . ASP A 1 301 ? 28.191 0.474 -12.852 1.00 64.25 301 ASP A O 1
ATOM 2463 N N . TRP A 1 302 ? 26.621 1.710 -11.857 1.00 72.88 302 TRP A N 1
ATOM 2464 C CA . TRP A 1 302 ? 25.536 1.127 -12.650 1.00 72.88 302 TRP A CA 1
ATOM 2465 C C . TRP A 1 302 ? 25.624 1.512 -14.130 1.00 72.88 302 TRP A C 1
ATOM 2467 O O . TRP A 1 302 ? 25.310 0.701 -14.993 1.00 72.88 302 TRP A O 1
ATOM 2477 N N . TYR A 1 303 ? 26.064 2.739 -14.420 1.00 74.06 303 TYR A N 1
ATOM 2478 C CA . TYR A 1 303 ? 26.180 3.242 -15.782 1.00 74.06 303 TYR A CA 1
ATOM 2479 C C . TYR A 1 303 ? 27.276 2.498 -16.540 1.00 74.06 303 TYR A C 1
ATOM 2481 O O . TYR A 1 303 ? 27.062 2.082 -17.672 1.00 74.06 303 TYR A O 1
ATOM 2489 N N . TYR A 1 304 ? 28.416 2.258 -15.886 1.00 72.94 304 TYR A N 1
ATOM 2490 C CA . TYR A 1 304 ? 29.504 1.474 -16.466 1.00 72.94 304 TYR A CA 1
ATOM 2491 C C . TYR A 1 304 ? 29.184 -0.019 -16.560 1.00 72.94 304 TYR A C 1
ATOM 2493 O O . TYR A 1 304 ? 29.669 -0.658 -17.484 1.00 72.94 304 TYR A O 1
ATOM 2501 N N . ILE A 1 305 ? 28.352 -0.575 -15.667 1.00 73.12 305 ILE A N 1
ATOM 2502 C CA . ILE A 1 305 ? 27.834 -1.948 -15.820 1.00 73.12 305 ILE A CA 1
ATOM 2503 C C . ILE A 1 305 ? 26.961 -2.054 -17.077 1.00 73.12 305 ILE A C 1
ATOM 2505 O O . ILE A 1 305 ? 27.099 -2.999 -17.844 1.00 73.12 305 ILE A O 1
ATOM 2509 N N . VAL A 1 306 ? 26.075 -1.085 -17.320 1.00 71.81 306 VAL A N 1
ATOM 2510 C CA . VAL A 1 306 ? 25.240 -1.094 -18.532 1.00 71.81 306 VAL A CA 1
ATOM 2511 C C . VAL A 1 306 ? 26.080 -0.823 -19.786 1.00 71.81 306 VAL A C 1
ATOM 2513 O O . VAL A 1 306 ? 25.877 -1.482 -20.799 1.00 71.81 306 VAL A O 1
ATOM 2516 N N . ASP A 1 307 ? 27.054 0.093 -19.721 1.00 72.12 307 ASP A N 1
ATOM 2517 C CA . ASP A 1 307 ? 28.002 0.352 -20.817 1.00 72.12 307 ASP A CA 1
ATOM 2518 C C . ASP A 1 307 ? 28.837 -0.891 -21.154 1.00 72.12 307 ASP A C 1
ATOM 2520 O O . ASP A 1 307 ? 28.9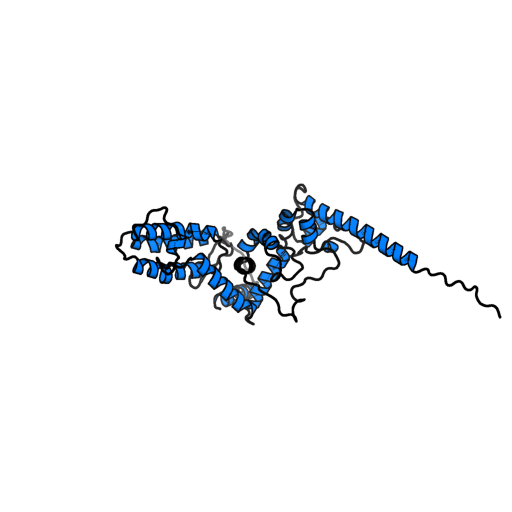92 -1.229 -22.325 1.00 72.12 307 ASP A O 1
ATOM 2524 N N . SER A 1 308 ? 29.346 -1.612 -20.151 1.00 69.44 308 SER A N 1
ATOM 2525 C CA . SER A 1 308 ? 30.155 -2.810 -20.386 1.00 69.44 308 SER A CA 1
ATOM 2526 C C . SER A 1 308 ? 29.347 -3.934 -21.031 1.00 69.44 308 SER A C 1
ATOM 2528 O O . SER A 1 308 ? 29.832 -4.541 -21.983 1.00 69.44 308 SER A O 1
ATOM 2530 N N . VAL A 1 309 ? 28.109 -4.165 -20.586 1.00 70.12 309 VAL A N 1
ATOM 2531 C CA . VAL A 1 309 ? 27.205 -5.159 -21.189 1.00 70.12 309 VAL A CA 1
ATOM 2532 C C . VAL A 1 309 ? 26.844 -4.773 -22.627 1.00 70.12 309 VAL A C 1
ATOM 2534 O O . VAL A 1 309 ? 26.986 -5.591 -23.533 1.00 70.12 309 VAL A O 1
ATOM 2537 N N . ASN A 1 310 ? 26.505 -3.503 -22.867 1.00 68.81 310 ASN A N 1
ATOM 2538 C CA . ASN A 1 310 ? 26.221 -2.992 -24.212 1.00 68.81 310 ASN A CA 1
ATOM 2539 C C . ASN A 1 310 ? 27.407 -3.147 -25.173 1.00 68.81 310 ASN A C 1
ATOM 2541 O O . ASN A 1 310 ? 27.222 -3.477 -26.344 1.00 68.81 310 ASN A O 1
ATOM 2545 N N . ARG A 1 311 ? 28.639 -2.906 -24.705 1.00 65.50 311 ARG A N 1
ATOM 2546 C CA . ARG A 1 311 ? 29.841 -3.101 -25.529 1.00 65.50 311 ARG A CA 1
ATOM 2547 C C . ARG A 1 311 ? 30.029 -4.561 -25.917 1.00 65.50 311 ARG A C 1
ATOM 2549 O O . ARG A 1 311 ? 30.402 -4.819 -27.054 1.00 65.50 311 ARG A O 1
ATOM 2556 N N . VAL A 1 312 ? 29.769 -5.501 -25.008 1.00 61.25 312 VAL A N 1
ATOM 2557 C CA . VAL A 1 312 ? 29.882 -6.939 -25.297 1.00 61.25 312 VAL A CA 1
ATOM 2558 C C . VAL A 1 312 ? 28.853 -7.369 -26.350 1.00 61.25 312 VAL A C 1
ATOM 2560 O O . VAL A 1 312 ? 29.229 -8.043 -27.304 1.00 61.25 312 VAL A O 1
ATOM 2563 N N . GLU A 1 313 ? 27.601 -6.913 -26.245 1.00 61.91 313 GLU A N 1
ATOM 2564 C CA . GLU A 1 313 ? 26.538 -7.222 -27.220 1.00 61.91 313 GLU A CA 1
ATOM 2565 C C . GLU A 1 313 ? 26.755 -6.589 -28.600 1.00 61.91 313 GLU A C 1
ATOM 2567 O O . GLU A 1 313 ? 26.498 -7.210 -29.634 1.00 61.91 313 GLU A O 1
ATOM 2572 N N . ASN A 1 314 ? 27.268 -5.358 -28.651 1.00 58.62 314 ASN A N 1
ATOM 2573 C CA . ASN A 1 314 ? 27.619 -4.719 -29.920 1.00 58.62 314 ASN A CA 1
ATOM 2574 C C . ASN A 1 314 ? 28.791 -5.429 -30.616 1.00 58.62 314 ASN A C 1
ATOM 2576 O O . ASN A 1 314 ? 28.884 -5.409 -31.841 1.00 58.62 314 ASN A O 1
ATOM 2580 N N . ILE A 1 315 ? 29.699 -6.055 -29.862 1.00 58.09 315 ILE A N 1
ATOM 2581 C CA . ILE A 1 315 ? 30.797 -6.838 -30.440 1.00 58.09 315 ILE A CA 1
ATOM 2582 C C . ILE A 1 315 ? 30.259 -8.150 -31.024 1.00 58.09 315 ILE A C 1
ATOM 2584 O O . ILE A 1 315 ? 30.594 -8.471 -32.161 1.00 58.09 315 ILE A O 1
ATOM 2588 N N . THR A 1 316 ? 29.396 -8.880 -30.310 1.00 53.88 316 THR A N 1
ATOM 2589 C CA . THR A 1 316 ? 28.808 -10.135 -30.816 1.00 53.88 316 THR A CA 1
ATOM 2590 C C . THR A 1 316 ? 27.905 -9.914 -32.026 1.00 53.88 316 THR A C 1
ATOM 2592 O O . THR A 1 316 ? 28.072 -10.597 -33.029 1.00 53.88 316 THR A O 1
ATOM 2595 N N . THR A 1 317 ? 27.032 -8.905 -32.003 1.00 57.25 317 THR A N 1
ATOM 2596 C CA . THR A 1 317 ? 26.153 -8.596 -33.148 1.00 57.25 317 THR A CA 1
ATOM 2597 C C . THR A 1 317 ? 26.926 -8.179 -34.403 1.00 57.25 317 THR A C 1
ATOM 2599 O O . THR A 1 317 ? 26.558 -8.578 -35.505 1.00 57.25 317 THR A O 1
ATOM 2602 N N . ASN A 1 318 ? 28.032 -7.438 -34.266 1.00 57.28 318 ASN A N 1
ATOM 2603 C CA . ASN A 1 318 ? 28.901 -7.116 -35.403 1.00 57.28 318 ASN A CA 1
ATOM 2604 C C . ASN A 1 318 ? 29.639 -8.348 -35.949 1.00 57.28 318 ASN A C 1
ATOM 2606 O O . ASN A 1 318 ? 29.849 -8.441 -37.157 1.00 57.28 318 ASN A O 1
ATOM 2610 N N . ILE A 1 319 ? 30.019 -9.298 -35.089 1.00 54.28 319 ILE A N 1
ATOM 2611 C CA . ILE A 1 319 ? 30.621 -10.567 -35.519 1.00 54.28 319 ILE A CA 1
ATOM 2612 C C . ILE A 1 319 ? 29.592 -11.408 -36.288 1.00 54.28 319 ILE A C 1
ATOM 2614 O O . ILE A 1 319 ? 29.923 -11.930 -37.351 1.00 54.28 319 ILE A O 1
ATOM 2618 N N . ASP A 1 320 ? 28.350 -11.486 -35.808 1.00 50.19 320 ASP A N 1
ATOM 2619 C CA . ASP A 1 320 ? 27.272 -12.237 -36.463 1.00 50.19 320 ASP A CA 1
ATOM 2620 C C . ASP A 1 320 ? 26.905 -11.637 -37.831 1.00 50.19 320 ASP A C 1
ATOM 2622 O O . ASP A 1 320 ? 26.770 -12.369 -38.812 1.00 50.19 320 ASP A O 1
ATOM 2626 N N . ILE A 1 321 ? 26.837 -10.302 -37.943 1.00 57.44 321 ILE A N 1
ATOM 2627 C CA . ILE A 1 321 ? 26.620 -9.606 -39.225 1.00 57.44 321 ILE A CA 1
ATOM 2628 C C . ILE A 1 321 ? 27.776 -9.882 -40.198 1.00 57.44 321 ILE A C 1
ATOM 2630 O O . ILE A 1 321 ? 27.533 -10.238 -41.350 1.00 57.44 321 ILE A O 1
ATOM 2634 N N . GLN A 1 322 ? 29.032 -9.813 -39.741 1.00 53.31 322 GLN A N 1
ATOM 2635 C CA . GLN A 1 322 ? 30.195 -10.131 -40.580 1.00 53.31 322 GLN A CA 1
ATOM 2636 C C . GLN A 1 322 ? 30.238 -11.605 -41.018 1.00 53.31 322 GLN A C 1
ATOM 2638 O O . GLN A 1 322 ? 30.776 -11.917 -42.082 1.00 53.31 322 GLN A O 1
ATOM 2643 N N . GLN A 1 323 ? 29.696 -12.529 -40.220 1.00 54.44 323 GLN A N 1
ATOM 2644 C CA . GLN A 1 323 ? 29.561 -13.939 -40.600 1.00 54.44 323 GLN A CA 1
ATOM 2645 C C . GLN A 1 323 ? 28.408 -14.171 -41.589 1.00 54.44 323 GLN A C 1
ATOM 2647 O O . GLN A 1 323 ? 28.555 -14.981 -42.507 1.00 54.44 323 GLN A O 1
ATOM 2652 N N . MET A 1 324 ? 27.298 -13.436 -41.463 1.00 47.03 324 MET A N 1
ATOM 2653 C CA . MET A 1 324 ? 26.197 -13.468 -42.434 1.00 47.03 324 MET A CA 1
ATOM 2654 C C . MET A 1 324 ? 26.592 -12.867 -43.792 1.00 47.03 324 MET A C 1
ATOM 2656 O O . MET A 1 324 ? 26.264 -13.436 -44.830 1.00 47.03 324 MET A O 1
ATOM 2660 N N . GLU A 1 325 ? 27.362 -11.777 -43.814 1.00 52.84 325 GLU A N 1
ATOM 2661 C CA . GLU A 1 325 ? 27.894 -11.208 -45.062 1.00 52.84 325 GLU A CA 1
ATOM 2662 C C . GLU A 1 325 ? 28.855 -12.185 -45.762 1.00 52.84 325 GLU A C 1
ATOM 2664 O O . GLU A 1 325 ? 28.746 -12.399 -46.969 1.00 52.84 325 GLU A O 1
ATOM 2669 N N . LYS A 1 326 ? 29.721 -12.874 -45.004 1.00 55.84 326 LYS A N 1
ATOM 2670 C CA . LYS A 1 326 ? 30.635 -13.906 -45.534 1.00 55.84 326 LYS A CA 1
ATOM 2671 C C . LYS A 1 326 ? 29.947 -15.164 -46.068 1.00 55.84 326 LYS A C 1
ATOM 2673 O O . LYS A 1 326 ? 30.532 -15.847 -46.901 1.00 55.84 326 LYS A O 1
ATOM 2678 N N . THR A 1 327 ? 28.751 -15.501 -45.588 1.00 46.56 327 THR A N 1
ATOM 2679 C CA . THR A 1 327 ? 28.004 -16.694 -46.038 1.00 46.56 327 THR A CA 1
ATOM 2680 C C . THR A 1 327 ? 27.100 -16.416 -47.241 1.00 46.56 327 THR A C 1
ATOM 2682 O O . THR A 1 327 ? 26.655 -17.357 -47.893 1.00 46.56 327 THR A O 1
ATOM 2685 N N . SER A 1 328 ? 26.872 -15.143 -47.587 1.00 43.03 328 SER A N 1
ATOM 2686 C CA . SER A 1 328 ? 26.069 -14.738 -48.751 1.00 43.03 328 SER A CA 1
ATOM 2687 C C . SER A 1 328 ? 26.813 -14.764 -50.097 1.00 43.03 328 SER A C 1
ATOM 2689 O O . SER A 1 328 ? 26.184 -14.636 -51.146 1.00 43.03 328 SER A O 1
ATOM 2691 N N . THR A 1 329 ? 28.126 -15.010 -50.102 1.00 43.38 329 THR A N 1
ATOM 2692 C CA . THR A 1 329 ? 28.919 -15.275 -51.314 1.00 43.38 329 THR A CA 1
ATOM 2693 C C . THR A 1 329 ? 28.894 -16.772 -51.640 1.00 43.38 329 THR A C 1
ATOM 2695 O O . THR A 1 329 ? 29.856 -17.500 -51.412 1.00 43.38 329 THR A O 1
ATOM 2698 N N . ILE A 1 330 ? 27.768 -17.257 -52.167 1.00 46.41 330 ILE A N 1
ATOM 2699 C CA . ILE A 1 330 ? 27.771 -18.496 -52.954 1.00 46.41 330 ILE A CA 1
ATOM 2700 C C . ILE A 1 330 ? 28.273 -18.103 -54.346 1.00 46.41 330 ILE A C 1
ATOM 2702 O O . ILE A 1 330 ? 27.567 -17.430 -55.096 1.00 46.41 330 ILE A O 1
ATOM 2706 N N . GLU A 1 331 ? 29.513 -18.475 -54.661 1.00 43.50 331 GLU A N 1
ATOM 2707 C CA . GLU A 1 331 ? 30.077 -18.379 -56.008 1.00 43.50 331 GLU A CA 1
ATOM 2708 C C . GLU A 1 331 ? 29.220 -19.221 -56.967 1.00 43.50 331 GLU A C 1
ATOM 2710 O O . GLU A 1 331 ? 29.178 -20.451 -56.883 1.00 43.50 331 GLU A O 1
ATOM 2715 N N . LEU A 1 332 ? 28.499 -18.561 -57.875 1.00 42.72 332 LEU A N 1
ATOM 2716 C CA . LEU A 1 332 ? 27.956 -19.216 -59.060 1.00 42.72 332 LEU A CA 1
ATOM 2717 C C . LEU A 1 332 ? 29.131 -19.483 -60.006 1.00 42.72 332 LEU A C 1
ATOM 2719 O O . LEU A 1 332 ? 29.525 -18.608 -60.770 1.00 42.72 332 LEU A O 1
ATOM 2723 N N . ASN A 1 333 ? 29.705 -20.683 -59.926 1.00 41.56 333 ASN A N 1
ATOM 2724 C CA . ASN A 1 333 ? 30.685 -21.151 -60.903 1.00 41.56 333 ASN A CA 1
ATOM 2725 C C . ASN A 1 333 ? 30.006 -21.306 -62.276 1.00 41.56 333 ASN A C 1
ATOM 2727 O O . ASN A 1 333 ? 29.216 -22.227 -62.485 1.00 41.56 333 ASN A O 1
ATOM 2731 N N . GLU A 1 334 ? 30.343 -20.412 -63.208 1.00 45.75 334 GLU A N 1
ATOM 2732 C CA . GLU A 1 334 ? 29.969 -20.419 -64.633 1.00 45.75 334 GLU A CA 1
ATOM 2733 C C . GLU A 1 334 ? 30.704 -21.499 -65.462 1.00 45.75 334 GLU A C 1
ATOM 2735 O O . GLU A 1 334 ? 30.956 -21.312 -66.645 1.00 45.75 334 GLU A O 1
ATOM 2740 N N . ASP A 1 335 ? 30.998 -22.671 -64.894 1.00 46.44 335 ASP A N 1
ATOM 2741 C CA . ASP A 1 335 ? 31.724 -23.745 -65.596 1.00 46.44 335 ASP A CA 1
ATOM 2742 C C . ASP A 1 335 ? 30.843 -24.972 -65.877 1.00 46.44 335 ASP A C 1
ATOM 2744 O O . ASP A 1 335 ? 31.238 -26.110 -65.647 1.00 46.44 335 ASP A O 1
ATOM 2748 N N . ASN A 1 336 ? 29.630 -24.758 -66.395 1.00 43.44 336 ASN A N 1
ATOM 2749 C CA . ASN A 1 336 ? 28.851 -25.814 -67.056 1.00 43.44 336 ASN A CA 1
ATOM 2750 C C . ASN A 1 336 ? 28.043 -25.252 -68.236 1.00 43.44 336 ASN A C 1
ATOM 2752 O O . ASN A 1 336 ? 26.820 -25.359 -68.296 1.00 43.44 336 ASN A O 1
ATOM 2756 N N . LEU A 1 337 ? 28.748 -24.659 -69.199 1.00 49.78 337 LEU A N 1
ATOM 2757 C CA . LEU A 1 337 ? 28.275 -24.524 -70.575 1.00 49.78 337 LEU A CA 1
ATOM 2758 C C . LEU A 1 337 ? 29.273 -25.243 -71.486 1.00 49.78 337 LEU A C 1
ATOM 2760 O O . LEU A 1 337 ? 30.284 -24.691 -71.906 1.00 49.78 337 LEU A O 1
ATOM 2764 N N . GLY A 1 338 ? 28.976 -26.512 -71.752 1.00 42.28 338 GLY A N 1
ATOM 2765 C CA . GLY A 1 338 ? 29.521 -27.287 -72.862 1.00 42.28 338 GLY A CA 1
ATOM 2766 C C . GLY A 1 338 ? 28.354 -27.813 -73.708 1.00 42.28 338 GLY A C 1
ATOM 2767 O O . GLY A 1 338 ? 27.281 -28.018 -73.144 1.00 42.28 338 GLY A O 1
ATOM 2768 N N . PRO A 1 339 ? 28.552 -27.954 -75.029 1.00 48.75 339 PRO A N 1
ATOM 2769 C CA . PRO A 1 339 ? 27.531 -27.830 -76.078 1.00 48.75 339 PRO A CA 1
ATOM 2770 C C . PRO A 1 339 ? 26.405 -28.866 -76.074 1.00 48.75 339 PRO A C 1
ATOM 2772 O O . PRO A 1 339 ? 26.643 -30.020 -75.650 1.00 48.75 339 PRO A O 1
#

pLDDT: mean 73.88, std 19.03, range [25.52, 94.75]

Sequence (339 aa):
MEVLKVLENINNENDNNNSIDNRDNNDSDEENDKISYNKEIRYLGCYFSSSNSRKRSIKRIKNIIEKFLNPIRRKHITVGHIAYLINHVLILRVVYVAQLMTLSENEWNLLFTPVIKLVKQICGLPRSYPTSALYHQYILGINNPWDQICANQITFFTYLINSNLLASRSIMIRCRAAQLRLAIHDNIFEYELESLFLGHQEAKSNLSLHNIIIAQKLNIVIQQDYINRTTWAISGRSIPIREIFITHRCLNLLRKIGISNSYPLIYASQLILPSGHTISWVCYRFIAELSAKGRAITHIDWYYIVDSVNRVENITTNIDIQQMEKTSTIELNEDNLGP

Solvent-accessible surface area (backbone atoms only — not comparable to full-atom values): 20580 Å² total; per-residue (Å²): 121,69,76,56,58,52,59,53,52,61,53,56,61,60,62,66,69,77,73,77,82,94,80,91,82,91,82,89,79,97,70,87,78,81,72,75,89,75,69,66,50,76,55,97,83,39,80,45,47,93,64,85,52,64,71,56,55,53,51,49,52,50,51,53,51,48,65,60,44,60,70,50,76,80,49,94,64,57,69,67,61,50,30,49,46,41,48,72,48,50,41,52,54,51,43,62,64,42,66,86,55,58,74,52,65,69,57,48,52,62,68,43,44,67,56,55,53,49,52,32,58,68,66,71,46,62,90,84,57,63,68,69,55,43,42,33,72,91,71,54,40,31,69,57,64,57,61,55,42,51,52,52,48,43,52,53,47,59,51,33,76,75,38,95,47,75,66,20,56,56,47,52,50,47,41,49,53,46,30,44,39,67,28,51,46,55,42,76,64,74,51,64,64,83,71,53,58,78,42,57,68,59,21,55,78,34,56,58,50,36,42,53,56,50,34,50,76,71,71,47,85,53,77,73,58,82,91,52,56,65,76,55,38,57,91,68,96,49,64,45,45,51,58,55,24,59,75,68,73,43,55,83,55,49,67,72,61,38,72,31,84,76,47,64,69,38,40,53,55,79,45,46,43,98,84,76,43,68,61,49,74,62,56,52,28,54,66,27,75,39,84,77,81,72,85,63,87,83,74,44,65,67,54,52,52,50,48,53,53,52,52,53,52,55,52,50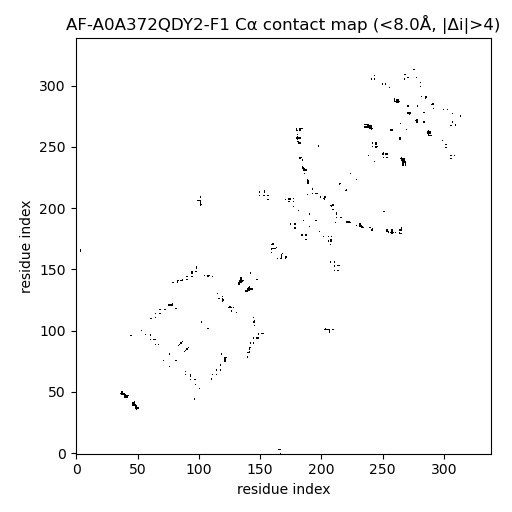,52,52,51,51,51,56,51,53,60,64,65,68,68,73,80,80,76,85,82,81,84,77,136

Secondary structure (DSSP, 8-state):
-HHHHHHHHHHHHHHGGG-S-------S--------S-PEEEETTEEEESS--HHHHHHHHHHHHHHHHHHHTTS---HHHHHHHIIIIIIHHHHHHHTT----HHHHHHHHHHHHHHHHHHTT--TTS-HHHHH-TTTT-PPPHHHHHHHHHHHHHHHHHTS-SHHHHHHHHHHHHHHHHTT--S-TTTS-HHHHGGGGTGGGT-HHHHHHHHHHHTT------GGGHHHH----SS-BHHHHHHHTT-GGGHHHHTT-SSS---BGGGGB-TTSPBPPHHHHHHHTT----S--TTTSHHHHHHHHHHHHHHHHHHHHHHHHHHHS-----------